Protein AF-0000000076641218 (afdb_homodimer)

InterPro domains:
  IPR004360 Glyoxalase/fosfomycin resistance/dioxygenase domain [PF00903] (2-119)
  IPR029068 Glyoxalase/Bleomycin resistance protein/Dihydroxybiphenyl dioxygenase [G3DSA:3.10.180.10] (1-124)
  IPR029068 Glyoxalase/Bleomycin resistance protein/Dihydroxybiphenyl dioxygenase [SSF5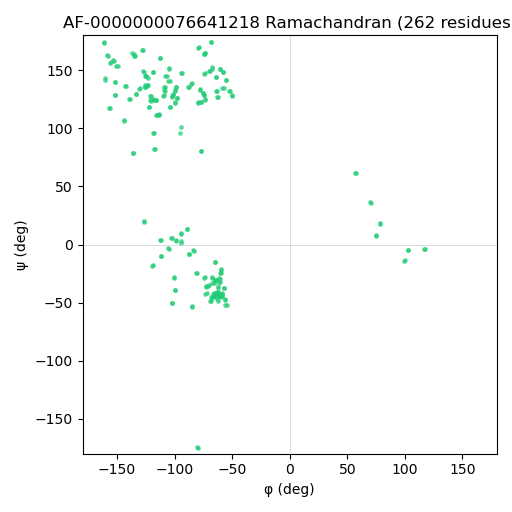4593] (1-123)
  IPR037523 Vicinal oxygen chelate (VOC), core domain [PS51819] (2-122)

Secondary structure (DSSP, 8-state):
-EEEEEEEE-S-HHHHHHHHHHHH--EEEEE-SSTT--EEEE-TTSS-EEEEE--SGGG---GGGS-TTTEEEEEE-S-HHHHHHHHHHTT-EEEEEEE-TTS-EEEEEE-TTS-EEEEEE-SS--S-SS---/-EEEEEEEE-S-HHHHHHHHHHHH--EEEEE-SSTT--EEEE-TTSS-EEEEE--SGGG---GGGS-TTTEEEEEE-S-HHHHHHHHHHTT-EEEEEEE-TTS-EEEEEE-TTS-EEEEEE-SS--S-SS---

Foldseek 3Di:
DAAAEAEAAFPPVVVVVVLCCVQVVWAWPDFDPDPQTWTWTHHPVNRYTYIYGHPPVVPHDQLQPDDLVVDAAEDEDPCVVVSVVSQVVVQKAWDDWDQDPLGKTKTWIAHNRNGIYIYTDDPDDDDDPDDDD/DAAAEAEAAFPPVPVVVVLCCVQVVWAWPDFDPDPQTWTWTHHPVNRYTYIYGHPPVVPHDQLQPDDLVVDAAEDEDPCVVVSVVSQVVVQKAWDDWDQDPLGKTKTWIAHNRNGIYIYTDDPDDDDDPDDDD

Structure (mmCIF, N/CA/C/O backbone):
data_AF-0000000076641218-model_v1
#
loop_
_entity.id
_entity.type
_entity.pdbx_description
1 polymer 'Catechol 2,3-dioxygenase'
#
loop_
_atom_site.group_PDB
_atom_site.id
_atom_site.type_symbol
_atom_site.label_atom_id
_atom_site.label_alt_id
_atom_site.label_comp_id
_atom_site.label_asym_id
_atom_site.label_entity_id
_atom_site.label_seq_id
_atom_site.pdbx_PDB_ins_code
_atom_site.Cartn_x
_atom_site.Cartn_y
_atom_site.Cartn_z
_atom_site.occupancy
_atom_site.B_iso_or_equiv
_atom_site.auth_seq_id
_atom_site.auth_comp_id
_atom_site.auth_asym_id
_atom_site.auth_atom_id
_atom_site.pdbx_PDB_model_num
ATOM 1 N N . MET A 1 1 ? 6.371 5.18 12.664 1 96.5 1 MET A N 1
ATOM 2 C CA . MET A 1 1 ? 4.938 5.387 12.469 1 96.5 1 MET A CA 1
ATOM 3 C C . MET A 1 1 ? 4.273 4.129 11.922 1 96.5 1 MET A C 1
ATOM 5 O O . MET A 1 1 ? 4.949 3.24 11.398 1 96.5 1 MET A O 1
ATOM 9 N N . LYS A 1 2 ? 2.957 4.078 12.086 1 97.25 2 LYS A N 1
ATOM 10 C CA . LYS A 1 2 ? 2.143 2.955 11.625 1 97.25 2 LYS A CA 1
ATOM 11 C C . LYS A 1 2 ? 1.466 3.275 10.289 1 97.25 2 LYS A C 1
ATOM 13 O O . LYS A 1 2 ? 0.936 4.375 10.109 1 97.25 2 LYS A O 1
ATOM 18 N N . ILE A 1 3 ? 1.569 2.32 9.383 1 98.69 3 ILE A N 1
ATOM 19 C CA . ILE A 1 3 ? 0.816 2.447 8.141 1 98.69 3 ILE A CA 1
ATOM 20 C C . ILE A 1 3 ? -0.648 2.092 8.383 1 98.69 3 ILE A C 1
ATOM 22 O O . ILE A 1 3 ? -0.951 1.038 8.945 1 98.69 3 ILE A O 1
ATOM 26 N N . GLU A 1 4 ? -1.507 2.994 8.078 1 98.75 4 GLU A N 1
ATOM 27 C CA . GLU A 1 4 ? -2.934 2.711 8.211 1 98.75 4 GLU A CA 1
ATOM 28 C C . GLU A 1 4 ? -3.477 2.014 6.969 1 98.75 4 GLU A C 1
ATOM 30 O O . GLU A 1 4 ? -4.145 0.983 7.07 1 98.75 4 GLU A O 1
ATOM 35 N N . HIS A 1 5 ? -3.197 2.674 5.781 1 98.94 5 HIS A N 1
ATOM 36 C CA . HIS A 1 5 ? -3.703 2.072 4.555 1 98.94 5 HIS A CA 1
ATOM 37 C C . HIS A 1 5 ? -2.916 2.555 3.34 1 98.94 5 HIS A C 1
ATOM 39 O O . HIS A 1 5 ? -2.162 3.527 3.43 1 98.94 5 HIS A O 1
ATOM 45 N N . PHE A 1 6 ? -3.062 1.836 2.283 1 98.88 6 PHE A N 1
ATOM 46 C CA . PHE A 1 6 ? -2.678 2.23 0.933 1 98.88 6 PHE A CA 1
ATOM 47 C C . PHE A 1 6 ? -3.91 2.504 0.078 1 98.88 6 PHE A C 1
ATOM 49 O O . PHE A 1 6 ? -4.793 1.653 -0.036 1 98.88 6 PHE A O 1
ATOM 56 N N . ALA A 1 7 ? -3.914 3.611 -0.531 1 98.94 7 ALA A N 1
ATOM 57 C CA . ALA A 1 7 ? -5.09 3.988 -1.31 1 98.94 7 ALA A CA 1
ATOM 58 C C . ALA A 1 7 ? -4.805 3.91 -2.807 1 98.94 7 ALA A C 1
ATOM 60 O O . ALA A 1 7 ? -3.713 4.266 -3.256 1 98.94 7 ALA A O 1
ATOM 61 N N . MET A 1 8 ? -5.809 3.52 -3.529 1 98.81 8 MET A N 1
ATOM 62 C CA . MET A 1 8 ? -5.711 3.404 -4.98 1 98.81 8 MET A CA 1
ATOM 63 C C . MET A 1 8 ? -7.016 3.826 -5.648 1 98.81 8 MET A C 1
ATOM 65 O O . MET A 1 8 ? -8.102 3.488 -5.172 1 98.81 8 MET A O 1
ATOM 69 N N . ASN A 1 9 ? -6.852 4.582 -6.691 1 98.94 9 ASN A N 1
ATOM 70 C CA . ASN A 1 9 ? -7.969 4.863 -7.586 1 98.94 9 ASN A CA 1
ATOM 71 C C . ASN A 1 9 ? -8.227 3.705 -8.547 1 98.94 9 ASN A C 1
ATOM 73 O O . ASN A 1 9 ? -7.312 3.262 -9.25 1 98.94 9 ASN A O 1
ATOM 77 N N . VAL A 1 10 ? -9.438 3.184 -8.523 1 98.88 10 VAL A N 1
ATOM 78 C CA . VAL A 1 10 ? -9.656 1.958 -9.289 1 98.88 10 VAL A CA 1
ATOM 79 C C . VAL A 1 10 ? -10.984 2.053 -10.039 1 98.88 10 VAL A C 1
ATOM 81 O O . VAL A 1 10 ? -11.812 2.922 -9.75 1 98.88 10 VAL A O 1
ATOM 84 N N . ASN A 1 11 ? -11.055 1.144 -10.953 1 97.19 11 ASN A N 1
ATOM 85 C CA . ASN A 1 11 ? -12.352 0.946 -11.602 1 97.19 11 ASN A CA 1
ATOM 86 C C . ASN A 1 11 ? -13.234 -0.011 -10.805 1 97.19 11 ASN A C 1
ATOM 88 O O . ASN A 1 11 ? -12.742 -1.007 -10.258 1 97.19 11 ASN A O 1
ATOM 92 N N . GLU A 1 12 ? -14.484 0.213 -10.641 1 98.31 12 GLU A N 1
ATOM 93 C CA . GLU A 1 12 ? -15.5 -0.665 -10.062 1 98.31 12 GLU A CA 1
ATOM 94 C C . GLU A 1 12 ? -15.117 -1.082 -8.641 1 98.31 12 GLU A C 1
ATOM 96 O O . GLU A 1 12 ? -15 -2.275 -8.352 1 98.31 12 GLU A O 1
ATOM 101 N N . PRO A 1 13 ? -15 -0.141 -7.777 1 98.81 13 PRO A N 1
ATOM 102 C CA . PRO A 1 13 ? -14.5 -0.427 -6.43 1 98.81 13 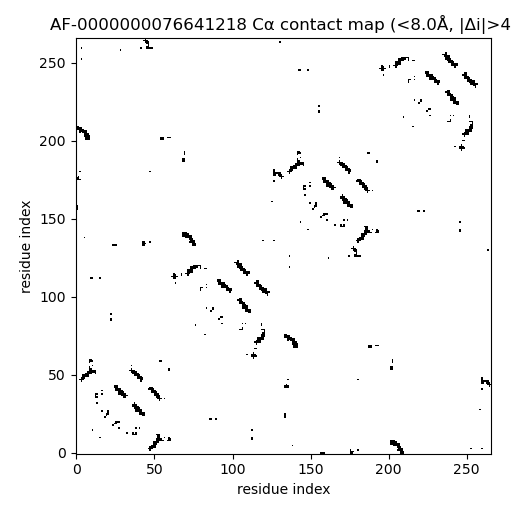PRO A CA 1
ATOM 103 C C . PRO A 1 13 ? -15.336 -1.478 -5.703 1 98.81 13 PRO A C 1
ATOM 105 O O . PRO A 1 13 ? -14.789 -2.322 -4.992 1 98.81 13 PRO A O 1
ATOM 108 N N . LEU A 1 14 ? -16.641 -1.486 -5.871 1 98.88 14 LEU A N 1
ATOM 109 C CA . LEU A 1 14 ? -17.484 -2.434 -5.156 1 98.88 14 LEU A CA 1
ATOM 110 C C . LEU A 1 14 ? -17.234 -3.857 -5.641 1 98.88 14 LEU A C 1
ATOM 112 O O . LEU A 1 14 ? -17.094 -4.777 -4.836 1 98.88 14 LEU A O 1
ATOM 116 N N . ALA A 1 15 ? -17.172 -4.059 -6.938 1 98.88 15 ALA A N 1
ATOM 117 C CA . ALA A 1 15 ? -16.891 -5.375 -7.5 1 98.88 15 ALA A CA 1
ATOM 118 C C . ALA A 1 15 ? -15.5 -5.859 -7.094 1 98.88 15 ALA A C 1
ATOM 120 O O . ALA A 1 15 ? -15.312 -7.035 -6.773 1 98.88 15 ALA A O 1
ATOM 121 N N . MET A 1 16 ? -14.562 -4.957 -7.145 1 98.88 16 MET A N 1
ATOM 122 C CA . MET A 1 16 ? -13.211 -5.289 -6.723 1 98.88 16 MET A CA 1
ATOM 123 C C . MET A 1 16 ? -13.18 -5.707 -5.258 1 98.88 16 MET A C 1
ATOM 125 O O . MET A 1 16 ? -12.523 -6.691 -4.902 1 98.88 16 MET A O 1
ATOM 129 N N . ALA A 1 17 ? -13.883 -4.969 -4.426 1 98.94 17 ALA A N 1
ATOM 130 C CA . ALA A 1 17 ? -13.961 -5.316 -3.01 1 98.94 17 ALA A CA 1
ATOM 131 C C . ALA A 1 17 ? -14.539 -6.715 -2.82 1 98.94 17 ALA A C 1
ATOM 133 O O . ALA A 1 17 ? -14.008 -7.512 -2.041 1 98.94 17 ALA A O 1
ATOM 134 N N . ASP A 1 18 ? -15.586 -7.02 -3.555 1 98.94 18 ASP A N 1
ATOM 135 C CA . ASP A 1 18 ? -16.203 -8.344 -3.469 1 98.94 18 ASP A CA 1
ATOM 136 C C . ASP A 1 18 ? -15.188 -9.438 -3.826 1 98.94 18 ASP A C 1
ATOM 138 O O . ASP A 1 18 ? -15.117 -10.461 -3.152 1 98.94 18 ASP A O 1
ATOM 142 N N . TRP A 1 19 ? -14.438 -9.156 -4.84 1 98.94 19 TRP A N 1
ATOM 143 C CA . TRP A 1 19 ? -13.438 -10.117 -5.289 1 98.94 19 TRP A CA 1
ATOM 144 C C . TRP A 1 19 ? -12.344 -10.289 -4.242 1 98.94 19 TRP A C 1
ATOM 146 O O . TRP A 1 19 ? -11.945 -11.414 -3.93 1 98.94 19 TRP A O 1
ATOM 156 N N . TYR A 1 20 ? -11.859 -9.188 -3.672 1 98.94 20 TYR A N 1
ATOM 157 C CA . TYR A 1 20 ? -10.789 -9.227 -2.689 1 98.94 20 TYR A CA 1
ATOM 158 C C . TYR A 1 20 ? -11.242 -9.922 -1.408 1 98.94 20 TYR A C 1
ATOM 160 O O . TYR A 1 20 ? -10.453 -10.602 -0.751 1 98.94 20 TYR A O 1
ATOM 168 N N . VAL A 1 21 ? -12.461 -9.766 -1.088 1 98.88 21 VAL A N 1
ATOM 169 C CA . VAL A 1 21 ? -13.016 -10.477 0.057 1 98.88 21 VAL A CA 1
ATOM 170 C C . VAL A 1 21 ? -13.094 -11.969 -0.251 1 98.88 21 VAL A C 1
ATOM 172 O O . VAL A 1 21 ? -12.609 -12.797 0.522 1 98.88 21 VAL A O 1
ATOM 175 N N . ALA A 1 22 ? -13.602 -12.336 -1.345 1 98.81 22 ALA A N 1
ATOM 176 C CA . ALA A 1 22 ? -13.883 -13.727 -1.698 1 98.81 22 ALA A CA 1
ATOM 177 C C . ALA A 1 22 ? -12.594 -14.5 -1.939 1 98.81 22 ALA A C 1
ATOM 179 O O . ALA A 1 22 ? -12.484 -15.672 -1.562 1 98.81 22 ALA A O 1
ATOM 180 N N . TYR A 1 23 ? -11.586 -13.797 -2.51 1 98.81 23 TYR A N 1
ATOM 181 C CA . TYR A 1 23 ? -10.508 -14.602 -3.062 1 98.81 23 TYR A CA 1
ATOM 182 C C . TYR A 1 23 ? -9.18 -14.281 -2.381 1 98.81 23 TYR A C 1
ATOM 184 O O . TYR A 1 23 ? -8.211 -15.039 -2.498 1 98.81 23 TYR A O 1
ATOM 192 N N . LEU A 1 24 ? -9.125 -13.109 -1.706 1 98.75 24 LEU A N 1
ATOM 193 C CA . LEU A 1 24 ? -7.91 -12.789 -0.968 1 98.75 24 LEU A CA 1
ATOM 194 C C . LEU A 1 24 ? -8.164 -12.805 0.535 1 98.75 24 LEU A C 1
ATOM 196 O O . LEU A 1 24 ? -7.23 -12.68 1.329 1 98.75 24 LEU A O 1
ATOM 200 N N . GLY A 1 25 ? -9.406 -12.891 0.915 1 98.25 25 GLY A N 1
ATOM 201 C CA . GLY A 1 25 ? -9.742 -13.031 2.322 1 98.25 25 GLY A CA 1
ATOM 202 C C . GLY A 1 25 ? -9.672 -11.727 3.086 1 98.25 25 GLY A C 1
ATOM 203 O O . GLY A 1 25 ? -9.539 -11.719 4.312 1 98.25 25 GLY A O 1
ATOM 204 N N . LEU A 1 26 ? -9.695 -10.602 2.396 1 98.69 26 LEU A N 1
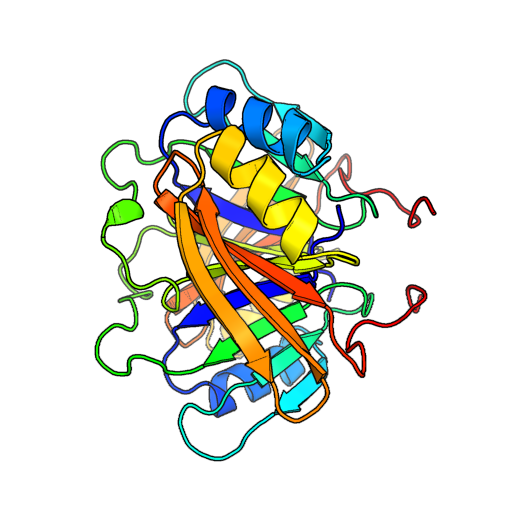ATOM 205 C CA . LEU A 1 26 ? -9.758 -9.32 3.09 1 98.69 26 LEU A CA 1
ATOM 206 C C . LEU A 1 26 ? -11.156 -9.078 3.66 1 98.69 26 LEU A C 1
ATOM 208 O O . LEU A 1 26 ? -12.102 -9.789 3.312 1 98.69 26 LEU A O 1
ATOM 212 N N . GLU A 1 27 ? -11.211 -8.117 4.539 1 98.5 27 GLU A N 1
ATOM 213 C CA . GLU A 1 27 ? -12.477 -7.816 5.191 1 98.5 27 GLU A CA 1
ATOM 214 C C . GLU A 1 27 ? -12.859 -6.352 4.996 1 98.5 27 GLU A C 1
ATOM 216 O O . GLU A 1 27 ? -12.031 -5.457 5.172 1 98.5 27 GLU A O 1
ATOM 221 N N . VAL A 1 28 ? -14.117 -6.117 4.703 1 98.75 28 VAL A N 1
ATOM 222 C CA . VAL A 1 28 ? -14.602 -4.746 4.586 1 98.75 28 VAL A CA 1
ATOM 223 C C . VAL A 1 28 ? -14.719 -4.121 5.973 1 98.75 28 VAL A C 1
ATOM 225 O O . VAL A 1 28 ? -15.406 -4.656 6.848 1 98.75 28 VAL A O 1
ATOM 228 N N . VAL A 1 29 ? -14.109 -3.047 6.152 1 98.62 29 VAL A N 1
ATOM 229 C CA . VAL A 1 29 ? -14.156 -2.305 7.406 1 98.62 29 VAL A CA 1
ATOM 230 C C . VAL A 1 29 ? -15.148 -1.148 7.285 1 98.62 29 VAL A C 1
ATOM 232 O O . VAL A 1 29 ? -15.859 -0.833 8.242 1 98.62 29 VAL A O 1
ATOM 235 N N . LYS A 1 30 ? -15.156 -0.514 6.156 1 98.44 30 LYS A N 1
ATOM 236 C CA . LYS A 1 30 ? -16.031 0.605 5.805 1 98.44 30 LYS A CA 1
ATOM 237 C C . LYS A 1 30 ? -16.281 0.647 4.301 1 98.44 30 LYS A C 1
ATOM 239 O O . LYS A 1 30 ? -15.375 0.422 3.502 1 98.44 30 LYS A O 1
ATOM 244 N N . GLN A 1 31 ? -17.547 0.957 3.961 1 98.69 31 GLN A N 1
ATOM 245 C CA . GLN A 1 31 ? -17.891 0.985 2.545 1 98.69 31 GLN A CA 1
ATOM 246 C C . GLN A 1 31 ? -19.031 1.971 2.279 1 98.69 31 GLN A C 1
ATOM 248 O O . GLN A 1 31 ? -20.062 1.95 2.967 1 98.69 31 GLN A O 1
ATOM 253 N N . GLU A 1 32 ? -18.766 2.781 1.356 1 98.25 32 GLU A N 1
ATOM 254 C CA . GLU A 1 32 ? -19.812 3.625 0.791 1 98.25 32 GLU A CA 1
ATOM 255 C C . GLU A 1 32 ? -20.344 3.035 -0.508 1 98.25 32 GLU A C 1
ATOM 257 O O . GLU A 1 32 ? -19.578 2.633 -1.382 1 98.25 32 GLU A O 1
ATOM 262 N N . THR A 1 33 ? -21.656 3.039 -0.666 1 97.88 33 THR A N 1
ATOM 263 C CA . THR A 1 33 ? -22.25 2.395 -1.83 1 97.88 33 THR A CA 1
ATOM 264 C C . THR A 1 33 ? -22.672 3.432 -2.869 1 97.88 33 THR A C 1
ATOM 266 O O . THR A 1 33 ? -23.312 3.098 -3.863 1 97.88 33 THR A O 1
ATOM 269 N N . GLU A 1 34 ? -22.328 4.66 -2.586 1 98 34 GLU A N 1
ATOM 270 C CA . GLU A 1 34 ? -22.484 5.746 -3.547 1 98 34 GLU A CA 1
ATOM 271 C C . GLU A 1 34 ? -21.141 6.273 -4.012 1 98 34 GLU A C 1
ATOM 273 O O . GLU A 1 34 ? -20.125 6.078 -3.336 1 98 34 GLU A O 1
ATOM 278 N N . PRO A 1 35 ? -21.203 6.945 -5.133 1 97.5 35 PRO A N 1
ATOM 279 C CA . PRO A 1 35 ? -19.922 7.484 -5.582 1 97.5 35 PRO A CA 1
ATOM 280 C C . PRO A 1 35 ? -19.25 8.359 -4.531 1 97.5 35 PRO A C 1
ATOM 282 O O . PRO A 1 35 ? -19.922 9.117 -3.828 1 97.5 35 PRO A O 1
ATOM 285 N N . PRO A 1 36 ? -17.922 8.227 -4.457 1 98.31 36 PRO A N 1
ATOM 286 C CA . PRO A 1 36 ? -16.953 7.508 -5.293 1 98.31 36 PRO A CA 1
ATOM 287 C C . PRO A 1 36 ? -16.734 6.07 -4.832 1 98.31 36 PRO A C 1
ATOM 289 O O . PRO A 1 36 ? -15.703 5.469 -5.141 1 98.31 36 PRO A O 1
ATOM 292 N N . TYR A 1 37 ? -17.609 5.551 -3.941 1 98.69 37 TYR A N 1
ATOM 293 C CA . TYR A 1 37 ? -17.656 4.16 -3.502 1 98.69 37 TYR A CA 1
ATOM 294 C C . TYR A 1 37 ? -16.453 3.832 -2.623 1 98.69 37 TYR A C 1
ATOM 296 O O . TYR A 1 37 ? -15.867 2.748 -2.732 1 98.69 37 TYR A O 1
ATOM 304 N N . MET A 1 38 ? -16.094 4.766 -1.887 1 98.75 38 MET A N 1
ATOM 305 C CA . MET A 1 38 ? -14.945 4.574 -0.998 1 98.75 38 MET A CA 1
ATOM 306 C C . MET A 1 38 ? -15.102 3.289 -0.187 1 98.75 38 MET A C 1
ATOM 308 O O . MET A 1 38 ? -16.141 3.061 0.43 1 98.75 38 MET A O 1
ATOM 312 N N . THR A 1 39 ? -14.094 2.406 -0.182 1 98.94 39 THR A N 1
ATOM 313 C CA . THR A 1 39 ? -14.102 1.126 0.519 1 98.94 39 THR A CA 1
ATOM 314 C C . THR A 1 39 ? -12.75 0.862 1.179 1 98.94 39 THR A C 1
ATOM 316 O O . THR A 1 39 ? -11.711 0.945 0.526 1 98.94 39 THR A O 1
ATOM 319 N N . PHE A 1 40 ? -12.781 0.611 2.447 1 98.94 40 PHE A N 1
ATOM 320 C CA . PHE A 1 40 ? -11.609 0.158 3.182 1 98.94 40 PHE A CA 1
ATOM 321 C C . PHE A 1 40 ? -11.672 -1.345 3.43 1 98.94 40 PHE A C 1
ATOM 323 O O . PHE A 1 40 ? -12.68 -1.858 3.912 1 98.94 40 PHE A O 1
ATOM 330 N N . LEU A 1 41 ? -10.609 -2.062 3.102 1 98.94 41 LEU A N 1
ATOM 331 C CA . LEU A 1 41 ? -10.492 -3.498 3.328 1 98.94 41 LEU A CA 1
ATOM 332 C C . LEU A 1 41 ? -9.281 -3.814 4.203 1 98.94 41 LEU A C 1
ATOM 334 O O . LEU A 1 41 ? -8.156 -3.432 3.875 1 98.94 41 LEU A O 1
ATOM 338 N N . ALA A 1 42 ? -9.477 -4.535 5.234 1 98.75 42 ALA A N 1
ATOM 339 C CA . ALA A 1 42 ? -8.383 -4.941 6.117 1 98.75 42 ALA A CA 1
ATOM 340 C C . ALA A 1 42 ? -7.844 -6.312 5.719 1 98.75 42 ALA A C 1
ATOM 342 O O . ALA A 1 42 ? -8.586 -7.164 5.23 1 98.75 42 ALA A O 1
ATOM 343 N N . ASP A 1 43 ? -6.551 -6.422 5.965 1 98.19 43 ASP A N 1
ATOM 344 C CA . ASP A 1 43 ? -6.004 -7.762 5.793 1 98.19 43 ASP A CA 1
ATOM 345 C C . ASP A 1 43 ? -6.297 -8.641 7.008 1 98.19 43 ASP A C 1
ATOM 347 O O . ASP A 1 43 ? -7.051 -8.242 7.898 1 98.19 43 ASP A O 1
ATOM 351 N N 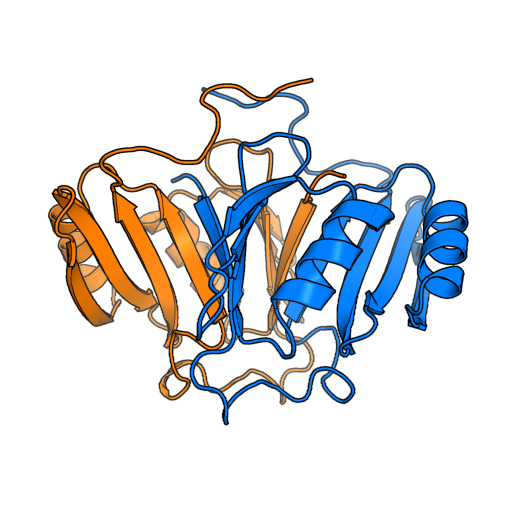. ASP A 1 44 ? -5.797 -9.805 7.039 1 94.94 44 ASP A N 1
ATOM 352 C CA . ASP A 1 44 ? -6.109 -10.789 8.062 1 94.94 44 ASP A CA 1
ATOM 353 C C . ASP A 1 44 ? -5.711 -10.289 9.453 1 94.94 44 ASP A C 1
ATOM 355 O O . ASP A 1 44 ? -6.332 -10.664 10.453 1 94.94 44 ASP A O 1
ATOM 359 N N . SER A 1 45 ? -4.664 -9.438 9.5 1 94.38 45 SER A N 1
ATOM 360 C CA . SER A 1 45 ? -4.203 -8.945 10.797 1 94.38 45 SER A CA 1
ATOM 361 C C . SER A 1 45 ? -5.164 -7.91 11.367 1 94.38 45 SER A C 1
ATOM 363 O O . SER A 1 45 ? -5.227 -7.719 12.586 1 94.38 45 SER A O 1
ATOM 365 N N . GLY A 1 46 ? -5.855 -7.211 10.484 1 96.56 46 GLY A N 1
ATOM 366 C CA . GLY A 1 46 ? -6.691 -6.094 10.891 1 96.56 46 GLY A CA 1
ATOM 367 C C . GLY A 1 46 ? -5.898 -4.852 11.25 1 96.56 46 GLY A C 1
ATOM 368 O O . GLY A 1 46 ? -6.449 -3.893 11.789 1 96.56 46 GLY A O 1
ATOM 369 N N . ARG A 1 47 ? -4.629 -4.883 11.016 1 96.5 47 ARG A N 1
ATOM 370 C CA . ARG A 1 47 ? -3.748 -3.811 11.469 1 96.5 47 ARG A CA 1
ATOM 371 C C . ARG A 1 47 ? -3.334 -2.914 10.305 1 96.5 47 ARG A C 1
ATOM 373 O O . ARG A 1 47 ? -2.6 -1.942 10.492 1 96.5 47 ARG A O 1
ATOM 380 N N . VAL A 1 48 ? -3.746 -3.271 9.117 1 98.25 48 VAL A N 1
ATOM 381 C CA . VAL A 1 48 ? -3.486 -2.486 7.914 1 98.25 48 VAL A CA 1
ATOM 382 C C . VAL A 1 48 ? -4.625 -2.676 6.914 1 98.25 48 VAL A C 1
ATOM 384 O O . VAL A 1 48 ? -5.297 -3.709 6.922 1 98.25 48 VAL A O 1
ATOM 387 N N . MET A 1 49 ? -4.82 -1.652 6.062 1 98.81 49 MET A N 1
ATOM 388 C CA . MET A 1 49 ? -5.91 -1.707 5.094 1 98.81 49 MET A CA 1
ATOM 389 C C . MET A 1 49 ? -5.434 -1.272 3.711 1 98.81 49 MET A C 1
ATOM 391 O O . MET A 1 49 ? -4.344 -0.707 3.576 1 98.81 49 MET A O 1
ATOM 395 N N . ILE A 1 50 ? -6.188 -1.612 2.756 1 98.94 50 ILE A N 1
ATOM 396 C CA . ILE A 1 50 ? -6.215 -0.85 1.512 1 98.94 50 ILE A CA 1
ATOM 397 C C . ILE A 1 50 ? -7.484 -0.005 1.451 1 98.94 50 ILE A C 1
ATOM 399 O O . ILE A 1 50 ? -8.484 -0.327 2.1 1 98.94 50 ILE A O 1
ATOM 403 N N . GLU A 1 51 ? -7.383 1.048 0.792 1 98.94 51 GLU A N 1
ATOM 404 C CA . GLU A 1 51 ? -8.516 1.895 0.43 1 98.94 51 GLU A CA 1
ATOM 405 C C . GLU A 1 51 ? -8.672 1.983 -1.085 1 98.94 51 GLU A C 1
ATOM 407 O O . GLU A 1 51 ? -7.73 2.328 -1.796 1 98.94 51 GLU A O 1
ATOM 412 N N . ILE A 1 52 ? -9.867 1.632 -1.536 1 98.94 52 ILE A N 1
ATOM 413 C CA . ILE A 1 52 ? -10.125 1.746 -2.969 1 98.94 52 ILE A CA 1
ATOM 414 C C . ILE A 1 52 ? -11.359 2.609 -3.207 1 98.94 52 ILE A C 1
ATOM 416 O O . ILE A 1 52 ? -12.289 2.611 -2.396 1 98.94 52 ILE A O 1
ATOM 420 N N . TYR A 1 53 ? -11.328 3.334 -4.242 1 98.88 53 TYR A N 1
ATOM 421 C CA . TYR A 1 53 ? -12.398 4.215 -4.691 1 98.88 53 TYR A CA 1
ATOM 422 C C . TYR A 1 53 ? -12.234 4.566 -6.168 1 98.88 53 TYR A C 1
ATOM 424 O O . TYR A 1 53 ? -11.258 4.164 -6.801 1 98.88 53 TYR A O 1
ATOM 432 N N . GLN A 1 54 ? -13.242 5.25 -6.656 1 98.81 54 GLN A N 1
ATOM 433 C CA . GLN A 1 54 ? -13.148 5.789 -8.008 1 98.81 54 GLN A CA 1
ATOM 434 C C . GLN A 1 54 ? -13.211 7.316 -8 1 98.81 54 GLN A C 1
ATOM 436 O O . GLN A 1 54 ? -14.281 7.895 -8.188 1 98.81 54 GLN A O 1
ATOM 441 N N . ASN A 1 55 ? -12.094 7.918 -7.734 1 97.94 55 ASN A N 1
ATOM 442 C CA . ASN A 1 55 ? -11.992 9.367 -7.562 1 97.94 55 ASN A CA 1
ATOM 443 C C . ASN A 1 55 ? -10.57 9.859 -7.832 1 97.94 55 ASN A C 1
ATOM 445 O O . ASN A 1 55 ? -9.641 9.508 -7.105 1 97.94 55 ASN A O 1
ATOM 449 N N . PRO A 1 56 ? -10.32 10.727 -8.852 1 97.06 56 PRO A N 1
ATOM 450 C CA . PRO A 1 56 ? -11.289 11.109 -9.883 1 97.06 56 PRO A CA 1
ATOM 451 C C . PRO A 1 56 ? -11.609 9.977 -10.844 1 97.06 56 PRO A C 1
ATOM 453 O O . PRO A 1 56 ? -10.727 9.195 -11.203 1 97.06 56 PRO A O 1
ATOM 456 N N . ALA A 1 57 ? -12.758 9.977 -11.32 1 95.62 57 ALA A N 1
ATOM 457 C CA . ALA A 1 57 ? -13.242 8.859 -12.125 1 95.62 57 ALA A CA 1
ATOM 458 C C . ALA A 1 57 ? -12.492 8.766 -13.453 1 95.62 57 ALA A C 1
ATOM 460 O O . ALA A 1 57 ? -12.305 7.672 -13.992 1 95.62 57 ALA A O 1
ATOM 461 N N . ASP A 1 58 ? -12.023 9.867 -13.953 1 97.19 58 ASP A N 1
ATOM 462 C CA . ASP A 1 58 ? -11.414 9.898 -15.281 1 97.19 58 ASP A CA 1
ATOM 463 C C . ASP A 1 58 ? -9.898 9.734 -15.195 1 97.19 58 ASP A C 1
ATOM 465 O O . ASP A 1 58 ? -9.195 9.867 -16.203 1 97.19 58 ASP A O 1
ATOM 469 N N . GLN A 1 59 ? -9.383 9.383 -13.984 1 98.06 59 GLN A N 1
ATOM 470 C CA . GLN A 1 59 ? -7.938 9.297 -13.844 1 98.06 59 GLN A CA 1
ATOM 471 C C . GLN A 1 59 ? -7.516 7.945 -13.273 1 98.06 59 GLN A C 1
ATOM 473 O O . GLN A 1 59 ? -6.449 7.828 -12.664 1 98.06 59 GLN A O 1
ATOM 478 N N . VAL A 1 60 ? -8.383 7.004 -13.391 1 98.56 60 VAL A N 1
ATOM 479 C CA . VAL A 1 60 ? -7.988 5.652 -13.008 1 98.56 60 VAL A CA 1
ATOM 480 C C . VAL A 1 60 ? -6.852 5.176 -13.906 1 98.56 60 VAL A C 1
ATOM 482 O O . VAL A 1 60 ? -6.961 5.227 -15.133 1 98.56 60 VAL A O 1
ATOM 485 N N . PRO A 1 61 ? -5.805 4.742 -13.312 1 98.25 61 PRO A N 1
ATOM 486 C CA . PRO A 1 61 ? -4.703 4.262 -14.148 1 98.25 61 PRO A CA 1
ATOM 487 C C . PRO A 1 61 ? -5.105 3.076 -15.031 1 98.25 61 PRO A C 1
ATOM 489 O O . PRO A 1 61 ? -5.984 2.297 -14.656 1 98.25 61 PRO A O 1
ATOM 492 N N . ASP A 1 62 ? -4.434 2.975 -16.188 1 98.06 62 ASP A N 1
ATOM 493 C CA . ASP A 1 62 ? -4.574 1.782 -17.016 1 98.06 62 ASP A CA 1
ATOM 494 C C . ASP A 1 62 ? -3.768 0.619 -16.438 1 98.06 62 ASP A C 1
ATOM 496 O O . ASP A 1 62 ? -2.707 0.273 -16.969 1 98.06 62 ASP A O 1
ATOM 500 N N . TYR A 1 63 ? -4.309 -0.012 -15.484 1 98.44 63 TYR A N 1
ATOM 501 C CA . TYR A 1 63 ? -3.59 -1.044 -14.742 1 98.44 63 TYR A CA 1
ATOM 502 C C . TYR A 1 63 ? -3.266 -2.232 -15.641 1 98.44 63 TYR A C 1
ATOM 504 O O . TYR A 1 63 ? -2.242 -2.895 -15.461 1 98.44 63 TYR A O 1
ATOM 512 N N . HIS A 1 64 ? -4.035 -2.529 -16.609 1 98.25 64 HIS A N 1
ATOM 513 C CA . HIS A 1 64 ? -3.84 -3.688 -17.484 1 98.25 64 HIS A CA 1
ATOM 514 C C . HIS A 1 64 ? -2.547 -3.564 -18.281 1 98.25 64 HIS A C 1
ATOM 516 O O . HIS A 1 64 ? -1.901 -4.57 -18.578 1 98.25 64 HIS A O 1
ATOM 522 N N . ASN A 1 65 ? -2.219 -2.332 -18.547 1 97.88 65 ASN A N 1
ATOM 523 C CA . ASN A 1 65 ? -1.073 -2.137 -19.438 1 97.88 65 ASN A CA 1
ATOM 524 C C . ASN A 1 65 ? 0.107 -1.516 -18.688 1 97.88 65 ASN A C 1
ATOM 526 O O . ASN A 1 65 ? 1.131 -1.2 -19.297 1 97.88 65 ASN A O 1
ATOM 530 N N . ARG A 1 66 ? -0.028 -1.349 -17.484 1 97.25 66 ARG A N 1
ATOM 531 C CA . ARG A 1 66 ? 1.031 -0.765 -16.672 1 97.25 66 ARG A CA 1
ATOM 532 C C . ARG A 1 66 ? 1.99 -1.84 -16.172 1 97.25 66 ARG A C 1
ATOM 534 O O . ARG A 1 66 ? 1.562 -2.92 -15.758 1 97.25 66 ARG A O 1
ATOM 541 N N . ASP A 1 67 ? 3.305 -1.53 -16.281 1 98.62 67 ASP A N 1
ATOM 542 C CA . ASP A 1 67 ? 4.289 -2.443 -15.703 1 98.62 67 ASP A CA 1
ATOM 543 C C . ASP A 1 67 ? 3.965 -2.752 -14.242 1 98.62 67 ASP A C 1
ATOM 545 O O . ASP A 1 67 ? 3.711 -1.84 -13.453 1 98.62 67 ASP A O 1
ATOM 549 N N . PRO A 1 68 ? 3.984 -4.012 -13.867 1 98.62 68 PRO A N 1
ATOM 550 C CA . PRO A 1 68 ? 3.613 -4.395 -12.508 1 98.62 68 PRO A CA 1
ATOM 551 C C . PRO A 1 68 ? 4.574 -3.84 -11.453 1 98.62 68 PRO A C 1
ATOM 553 O O . PRO A 1 68 ? 4.266 -3.861 -10.258 1 98.62 68 PRO A O 1
ATOM 556 N N . LEU A 1 69 ? 5.715 -3.396 -11.883 1 98.69 69 LEU A N 1
ATOM 557 C CA . LEU A 1 69 ? 6.707 -2.883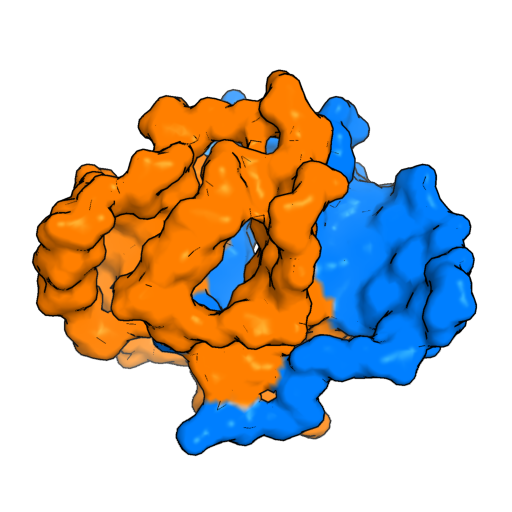 -10.945 1 98.69 69 LEU A CA 1
ATOM 558 C C . LEU A 1 69 ? 6.484 -1.398 -10.68 1 98.69 69 LEU A C 1
ATOM 560 O O . LEU A 1 69 ? 7.105 -0.824 -9.781 1 98.69 69 LEU A O 1
ATOM 564 N N . ILE A 1 70 ? 5.574 -0.793 -11.438 1 98.69 70 ILE A N 1
ATOM 565 C CA . ILE A 1 70 ? 5.234 0.589 -11.117 1 98.69 70 ILE A CA 1
ATOM 566 C C . ILE A 1 70 ? 4.539 0.651 -9.758 1 98.69 70 ILE A C 1
ATOM 568 O O . ILE A 1 70 ? 4.82 1.54 -8.953 1 98.69 70 ILE A O 1
ATOM 572 N N . MET A 1 71 ? 3.682 -0.285 -9.578 1 98.38 71 MET A N 1
ATOM 573 C CA . MET A 1 71 ? 3.043 -0.517 -8.289 1 98.38 71 MET A CA 1
ATOM 574 C C . MET A 1 71 ? 2.461 -1.925 -8.211 1 98.38 71 MET A C 1
ATOM 576 O O . MET A 1 71 ? 1.936 -2.438 -9.203 1 98.38 71 MET A O 1
ATOM 580 N N . HIS A 1 72 ? 2.551 -2.514 -7.062 1 98.94 72 HIS A N 1
ATOM 581 C CA . HIS A 1 72 ? 1.81 -3.748 -6.832 1 98.94 72 HIS A CA 1
ATOM 582 C C . HIS A 1 72 ? 1.55 -3.965 -5.348 1 98.94 72 HIS A C 1
ATOM 584 O O . HIS A 1 72 ? 2.225 -3.371 -4.5 1 98.94 72 HIS A O 1
ATOM 590 N N . LEU A 1 73 ? 0.535 -4.723 -5.098 1 98.94 73 LEU A N 1
ATOM 591 C CA . LEU A 1 73 ? 0.18 -5.191 -3.764 1 98.94 73 LEU A CA 1
ATOM 592 C C . LEU A 1 73 ? 0.671 -6.617 -3.539 1 98.94 73 LEU A C 1
ATOM 594 O O . LEU A 1 73 ? 0.299 -7.531 -4.277 1 98.94 73 LEU A O 1
ATOM 598 N N . ALA A 1 74 ? 1.488 -6.832 -2.535 1 98.94 74 ALA A N 1
ATOM 599 C CA . ALA A 1 74 ? 2.047 -8.156 -2.279 1 98.94 74 ALA A CA 1
ATOM 600 C C . ALA A 1 74 ? 1.425 -8.781 -1.034 1 98.94 74 ALA A C 1
ATOM 602 O O . ALA A 1 74 ? 1.31 -8.133 0.005 1 98.94 74 ALA A O 1
ATOM 603 N N . LEU A 1 75 ? 1.084 -10.008 -1.152 1 98.94 75 LEU A N 1
ATOM 604 C CA . LEU A 1 75 ? 0.461 -10.758 -0.071 1 98.94 75 LEU A CA 1
ATOM 605 C C . LEU A 1 75 ? 1.327 -11.953 0.333 1 98.94 75 LEU A C 1
ATOM 607 O O . LEU A 1 75 ? 1.979 -12.562 -0.515 1 98.94 75 LEU A O 1
ATOM 611 N N . VAL A 1 76 ? 1.249 -12.258 1.543 1 98.75 76 VAL A N 1
ATOM 612 C CA . VAL A 1 76 ? 1.895 -13.477 2.021 1 98.75 76 VAL A CA 1
ATOM 613 C C . VAL A 1 76 ? 1.091 -14.695 1.579 1 98.75 76 VAL A C 1
ATOM 615 O O . VAL A 1 76 ? -0.126 -14.75 1.771 1 98.75 76 VAL A O 1
ATOM 618 N N . SER A 1 77 ? 1.783 -15.625 0.978 1 98.69 77 SER A N 1
ATOM 619 C CA . SER A 1 77 ? 1.143 -16.875 0.579 1 98.69 77 SER A CA 1
ATOM 620 C C . SER A 1 77 ? 1.99 -18.078 0.971 1 98.69 77 SER A C 1
ATOM 622 O O . SER A 1 77 ? 3.17 -18.156 0.618 1 98.69 77 SER A O 1
ATOM 624 N N . GLU A 1 78 ? 1.372 -19.047 1.633 1 97.62 78 GLU A N 1
ATOM 625 C CA . GLU A 1 78 ? 2.074 -20.266 2 1 97.62 78 GLU A CA 1
ATOM 626 C C . GLU A 1 78 ? 2.141 -21.234 0.827 1 97.62 78 GLU A C 1
ATOM 628 O O . GLU A 1 78 ? 3.014 -22.109 0.781 1 97.62 78 GLU A O 1
ATOM 633 N N . GLU A 1 79 ? 1.242 -21.125 -0.066 1 98.44 79 GLU A N 1
ATOM 634 C CA . GLU A 1 79 ? 1.158 -22 -1.232 1 98.44 79 GLU A CA 1
ATOM 635 C C . GLU A 1 79 ? 0.867 -21.203 -2.5 1 98.44 79 GLU A C 1
ATOM 637 O O . GLU A 1 79 ? -0.204 -21.344 -3.094 1 98.44 79 GLU A O 1
ATOM 642 N N . PRO A 1 80 ? 1.898 -20.562 -3.055 1 98.81 80 PRO A N 1
ATOM 643 C CA . PRO A 1 80 ? 1.661 -19.672 -4.184 1 98.81 80 PRO A CA 1
ATOM 644 C C . PRO A 1 80 ? 1.087 -20.391 -5.402 1 98.81 80 PRO A C 1
ATOM 646 O O . PRO A 1 80 ? 0.243 -19.828 -6.109 1 98.81 80 PRO A O 1
ATOM 649 N N . ALA A 1 81 ? 1.504 -21.562 -5.656 1 98.69 81 ALA A N 1
ATOM 650 C CA . ALA A 1 81 ? 1.013 -22.312 -6.812 1 98.69 81 ALA A CA 1
ATOM 651 C C . ALA A 1 81 ? -0.489 -22.562 -6.707 1 98.69 81 ALA A C 1
ATOM 653 O O . ALA A 1 81 ? -1.228 -22.375 -7.676 1 98.69 81 ALA A O 1
ATOM 654 N N . ALA A 1 82 ? -0.896 -23.016 -5.598 1 98.81 82 ALA A N 1
ATOM 655 C CA . ALA A 1 82 ? -2.314 -23.281 -5.375 1 98.81 82 ALA A CA 1
ATOM 656 C C . ALA A 1 82 ? -3.127 -21.984 -5.43 1 98.81 82 ALA A C 1
ATOM 658 O O . ALA A 1 82 ? -4.211 -21.953 -6.02 1 98.81 82 ALA A O 1
ATOM 659 N N . ASP A 1 83 ? -2.596 -20.969 -4.762 1 98.88 83 ASP A N 1
ATOM 660 C CA . ASP A 1 83 ? -3.285 -19.688 -4.766 1 98.88 83 ASP A CA 1
ATOM 661 C C . ASP A 1 83 ? -3.377 -19.109 -6.18 1 98.88 83 ASP A C 1
ATOM 663 O O . ASP A 1 83 ? -4.406 -18.547 -6.562 1 98.88 83 ASP A O 1
ATOM 667 N N . LYS A 1 84 ? -2.318 -19.25 -6.906 1 98.88 84 LYS A N 1
ATOM 668 C CA . LYS A 1 84 ? -2.316 -18.812 -8.297 1 98.88 84 LYS A CA 1
ATOM 669 C C . LYS A 1 84 ? -3.441 -19.469 -9.086 1 98.88 84 LYS A C 1
ATOM 671 O O . LYS A 1 84 ? -4.203 -18.797 -9.781 1 98.88 84 LYS A O 1
ATOM 676 N N . LYS A 1 85 ? -3.471 -20.75 -8.977 1 98.88 85 LYS A N 1
ATOM 677 C CA . LYS A 1 85 ? -4.504 -21.5 -9.695 1 98.88 85 LYS A CA 1
ATOM 678 C C . LYS A 1 85 ? -5.898 -21 -9.32 1 98.88 85 LYS A C 1
ATOM 680 O O . LYS A 1 85 ? -6.723 -20.734 -10.195 1 98.88 85 LYS A O 1
ATOM 685 N N . ARG A 1 86 ? -6.137 -20.859 -8.062 1 98.81 86 ARG A N 1
ATOM 686 C CA . ARG A 1 86 ? -7.418 -20.391 -7.543 1 98.81 86 ARG A CA 1
ATOM 687 C C . ARG A 1 86 ? -7.746 -19 -8.07 1 98.81 86 ARG A C 1
ATOM 689 O O . ARG A 1 86 ? -8.867 -18.734 -8.5 1 98.81 86 ARG A O 1
ATOM 696 N N . LEU A 1 87 ? -6.805 -18.125 -8.062 1 98.94 87 LEU A N 1
ATOM 697 C CA . LEU A 1 87 ? -7.031 -16.734 -8.453 1 98.94 87 LEU A CA 1
ATOM 698 C C . LEU A 1 87 ? -7.223 -16.625 -9.961 1 98.94 87 LEU A C 1
ATOM 700 O O . LEU A 1 87 ? -8.008 -15.789 -10.43 1 98.94 87 LEU A O 1
ATOM 704 N N . ILE A 1 88 ? -6.512 -17.438 -10.727 1 98.94 88 ILE A N 1
ATOM 705 C CA . ILE A 1 88 ? -6.688 -17.438 -12.172 1 98.94 88 ILE A CA 1
ATOM 706 C C . ILE A 1 88 ? -8.094 -17.922 -12.523 1 98.94 88 ILE A C 1
ATOM 708 O O . ILE A 1 88 ? -8.758 -17.344 -13.383 1 98.94 88 ILE A O 1
ATOM 712 N N . GLU A 1 89 ? -8.531 -18.953 -11.828 1 98.88 89 GLU A N 1
ATOM 713 C CA . GLU A 1 89 ? -9.898 -19.438 -12.023 1 98.88 89 GLU A CA 1
ATOM 714 C C . GLU A 1 89 ? -10.914 -18.344 -11.695 1 98.88 89 GLU A C 1
ATOM 716 O O . GLU A 1 89 ? -12.016 -18.328 -12.25 1 98.88 89 GLU A O 1
ATOM 721 N N . ALA A 1 90 ? -10.484 -17.422 -10.867 1 98.81 90 ALA A N 1
ATOM 722 C CA . ALA A 1 90 ? -11.359 -16.344 -10.43 1 98.81 90 ALA A CA 1
ATOM 723 C C . ALA A 1 90 ? -11.188 -15.109 -11.312 1 98.81 90 ALA A C 1
ATOM 725 O O . ALA A 1 90 ? -11.742 -14.047 -11.023 1 98.81 90 ALA A O 1
ATOM 726 N N . GLY A 1 91 ? -10.359 -15.133 -12.328 1 98.88 91 GLY A N 1
ATOM 727 C CA . GLY A 1 91 ? -10.312 -14.055 -13.305 1 98.88 91 GLY A CA 1
ATOM 728 C C . GLY A 1 91 ? -8.977 -13.344 -13.328 1 98.88 91 GLY A C 1
ATOM 729 O O . GLY A 1 91 ? -8.75 -12.461 -14.164 1 98.88 91 GLY A O 1
ATOM 730 N N . ALA A 1 92 ? -8.086 -13.703 -12.461 1 98.94 92 ALA A N 1
ATOM 731 C CA . ALA A 1 92 ? -6.762 -13.094 -12.484 1 98.94 92 ALA A CA 1
ATOM 732 C C . ALA A 1 92 ? -5.934 -13.625 -13.648 1 98.94 92 ALA A C 1
ATOM 734 O O . ALA A 1 92 ? -6.293 -14.633 -14.266 1 98.94 92 ALA A O 1
ATOM 735 N N . GLU A 1 93 ? -4.879 -12.898 -13.922 1 98.88 93 GLU A N 1
ATOM 736 C CA . GLU A 1 93 ? -3.959 -13.289 -14.992 1 98.88 93 GLU A CA 1
ATOM 737 C C . GLU A 1 93 ? -2.527 -13.391 -14.477 1 98.88 93 GLU A C 1
ATOM 739 O O . GLU A 1 93 ? -2.064 -12.523 -13.734 1 98.88 93 GLU A O 1
ATOM 744 N N . GLU A 1 94 ? -1.831 -14.422 -14.891 1 98.81 94 GLU A N 1
ATOM 745 C CA . GLU A 1 94 ? -0.445 -14.609 -14.469 1 98.81 94 GLU A CA 1
ATOM 746 C C . GLU A 1 94 ? 0.494 -13.695 -15.25 1 98.81 94 GLU A C 1
ATOM 748 O O . GLU A 1 94 ? 0.373 -13.562 -16.469 1 98.81 94 GLU A O 1
ATOM 753 N N . ILE A 1 95 ? 1.362 -13.062 -14.562 1 98.81 95 ILE A N 1
ATOM 754 C CA . ILE A 1 95 ? 2.428 -12.273 -15.18 1 98.81 95 ILE A CA 1
ATOM 755 C C . ILE A 1 95 ? 3.742 -13.055 -15.117 1 98.81 95 ILE A C 1
ATOM 757 O O . ILE A 1 95 ? 4.438 -13.188 -16.125 1 98.81 95 ILE A O 1
ATOM 761 N N . SER A 1 96 ? 4.109 -13.547 -13.977 1 98.75 96 SER A N 1
ATOM 762 C CA . SER A 1 96 ? 5.324 -14.328 -13.789 1 98.75 96 SER A CA 1
ATOM 763 C C . SER A 1 96 ? 5.184 -15.297 -12.617 1 98.75 96 SER A C 1
ATOM 765 O O . SER A 1 96 ? 4.305 -15.125 -11.766 1 98.75 96 SER A O 1
ATOM 767 N N . ASP A 1 97 ? 5.957 -16.312 -12.594 1 98.75 97 A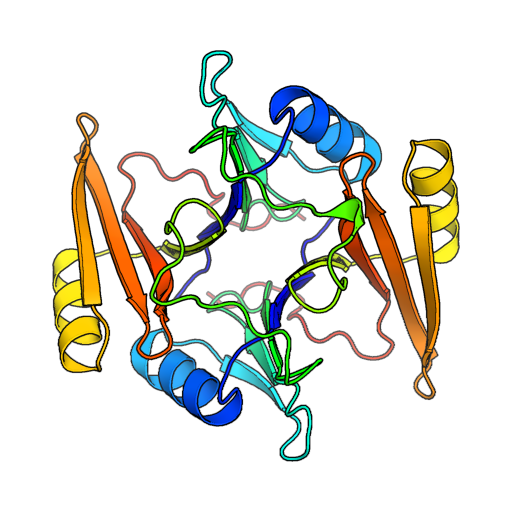SP A N 1
ATOM 768 C CA . ASP A 1 97 ? 6.047 -17.359 -11.586 1 98.75 97 ASP A CA 1
ATOM 769 C C . ASP A 1 97 ? 7.492 -17.812 -11.398 1 98.75 97 ASP A C 1
ATOM 771 O O . ASP A 1 97 ? 8.031 -18.547 -12.227 1 98.75 97 ASP A O 1
ATOM 775 N N . GLU A 1 98 ? 8.023 -17.375 -10.219 1 98.5 98 GLU A N 1
ATOM 776 C CA . GLU A 1 98 ? 9.469 -17.531 -10.086 1 98.5 98 GLU A CA 1
ATOM 777 C C . GLU A 1 98 ? 9.828 -18.188 -8.758 1 98.5 98 GLU A C 1
ATOM 779 O O . GLU A 1 98 ? 9.289 -17.828 -7.711 1 98.5 98 GLU A O 1
ATOM 784 N N . ILE A 1 99 ? 10.695 -19.125 -8.875 1 98.12 99 ILE A N 1
ATOM 785 C CA . ILE A 1 99 ? 11.383 -19.656 -7.699 1 98.12 99 ILE A CA 1
ATOM 786 C C . ILE A 1 99 ? 12.805 -19.109 -7.641 1 98.12 99 ILE A C 1
ATOM 788 O O . ILE A 1 99 ? 13.609 -19.359 -8.547 1 98.12 99 ILE A O 1
ATOM 792 N N . LEU A 1 100 ? 13.062 -18.406 -6.59 1 97.19 100 LEU A N 1
ATOM 793 C CA . LEU A 1 100 ? 14.367 -17.766 -6.453 1 97.19 100 LEU A CA 1
ATOM 794 C C . LEU A 1 100 ? 15.414 -18.766 -5.98 1 97.19 100 LEU A C 1
ATOM 796 O O . LEU A 1 100 ? 15.07 -19.891 -5.582 1 97.19 100 LEU A O 1
ATOM 800 N N . GLU A 1 101 ? 16.703 -18.359 -6.039 1 97.12 101 GLU A N 1
ATOM 801 C CA . GLU A 1 101 ? 17.812 -19.234 -5.66 1 97.12 101 GLU A CA 1
ATOM 802 C C . GLU A 1 101 ? 17.703 -19.656 -4.199 1 97.12 101 GLU A C 1
ATOM 804 O O . GLU A 1 101 ? 18.078 -20.781 -3.854 1 97.12 101 GLU A O 1
ATOM 809 N N . ASP A 1 102 ? 17.172 -18.812 -3.406 1 96.94 102 ASP A N 1
ATOM 810 C CA . ASP A 1 102 ? 17.109 -19.109 -1.979 1 96.94 102 ASP A CA 1
ATOM 811 C C . ASP A 1 102 ? 15.891 -19.984 -1.657 1 96.94 102 ASP A C 1
ATOM 813 O O . ASP A 1 102 ? 15.672 -20.344 -0.499 1 96.94 102 ASP A O 1
ATOM 817 N N . GLY A 1 103 ? 15.055 -20.234 -2.666 1 97.56 103 GLY A N 1
ATOM 818 C CA . GLY A 1 103 ? 13.898 -21.094 -2.469 1 97.56 103 GLY A CA 1
ATOM 819 C C . GLY A 1 103 ? 12.594 -20.328 -2.332 1 97.56 103 GLY A C 1
ATOM 820 O O . GLY A 1 103 ? 11.516 -20.922 -2.27 1 97.56 103 GLY A O 1
ATOM 821 N N . SER A 1 104 ? 12.656 -19.047 -2.301 1 98.56 104 SER A N 1
ATOM 822 C CA . SER A 1 104 ? 11.438 -18.25 -2.258 1 98.56 104 SER A CA 1
ATOM 823 C C . SER A 1 104 ? 10.609 -18.422 -3.525 1 98.56 104 SER A C 1
ATOM 825 O O . SER A 1 104 ? 11.164 -18.578 -4.617 1 98.56 104 SER A O 1
ATOM 827 N N . HIS A 1 105 ? 9.359 -18.406 -3.359 1 98.81 105 HIS A N 1
ATOM 828 C CA . HIS A 1 105 ? 8.422 -18.531 -4.473 1 98.81 105 HIS A CA 1
ATOM 829 C C . HIS A 1 105 ? 7.594 -17.25 -4.625 1 98.81 105 HIS A C 1
ATOM 831 O O . HIS A 1 105 ? 6.797 -16.922 -3.744 1 98.81 105 HIS A O 1
ATOM 837 N N . LEU A 1 106 ? 7.809 -16.531 -5.684 1 98.88 106 LEU A N 1
ATOM 838 C CA . LEU A 1 106 ? 7.125 -15.281 -5.98 1 98.88 106 LEU A CA 1
ATOM 839 C C . LEU A 1 106 ? 6.285 -15.406 -7.246 1 98.88 106 LEU A C 1
ATOM 841 O O . LEU A 1 106 ? 6.801 -15.773 -8.305 1 98.88 106 LEU A O 1
ATOM 845 N N . VAL A 1 107 ? 5.027 -15.102 -7.113 1 98.94 107 VAL A N 1
ATOM 846 C CA . VAL A 1 107 ? 4.113 -15.141 -8.25 1 98.94 107 VAL A CA 1
ATOM 847 C C . VAL A 1 107 ? 3.492 -13.758 -8.461 1 98.94 107 VAL A C 1
ATOM 849 O O . VAL A 1 107 ? 2.896 -13.195 -7.539 1 98.94 107 VAL A O 1
ATOM 852 N N . MET A 1 108 ? 3.652 -13.25 -9.641 1 98.94 108 MET A N 1
ATOM 853 C CA . MET A 1 108 ? 3.02 -11.984 -10.008 1 98.94 108 MET A CA 1
ATOM 854 C C . MET A 1 108 ? 1.784 -12.219 -10.867 1 98.94 108 MET A C 1
ATOM 856 O O . MET A 1 108 ? 1.842 -12.953 -11.852 1 98.94 108 MET A O 1
ATOM 860 N N . LEU A 1 109 ? 0.684 -11.648 -10.477 1 98.94 109 LEU A N 1
ATOM 861 C CA . LEU A 1 109 ? -0.587 -11.734 -11.188 1 98.94 109 LEU A CA 1
ATOM 862 C C . LEU A 1 109 ? -1.169 -10.352 -11.43 1 98.94 109 LEU A C 1
ATOM 864 O O . LEU A 1 109 ? -0.69 -9.359 -10.867 1 98.94 109 LEU A O 1
ATOM 868 N N . ARG A 1 110 ? -2.123 -10.258 -12.242 1 98.88 110 ARG A N 1
ATOM 869 C CA . ARG A 1 110 ? -3.068 -9.156 -12.305 1 98.88 110 ARG A CA 1
ATOM 870 C C . ARG A 1 110 ? -4.445 -9.578 -11.805 1 98.88 110 ARG A C 1
ATOM 872 O O . ARG A 1 110 ? -4.945 -10.641 -12.188 1 98.88 110 ARG A O 1
ATOM 879 N N . ASP A 1 111 ? -4.977 -8.75 -10.945 1 98.88 111 ASP A N 1
ATOM 880 C CA . ASP A 1 111 ? -6.379 -9 -10.625 1 98.88 111 ASP A CA 1
ATOM 881 C C . ASP A 1 111 ? -7.277 -8.719 -11.828 1 98.88 111 ASP A C 1
ATOM 883 O O . ASP A 1 111 ? -6.797 -8.305 -12.883 1 98.88 111 ASP A O 1
ATOM 887 N N . PRO A 1 112 ? -8.57 -8.984 -11.789 1 98.88 112 PRO A N 1
ATOM 888 C CA . PRO A 1 112 ? -9.453 -8.836 -12.953 1 98.88 112 PRO A CA 1
ATOM 889 C C . PRO A 1 112 ? -9.477 -7.414 -13.5 1 98.88 112 PRO A C 1
ATOM 891 O O . PRO A 1 112 ? -9.844 -7.199 -14.656 1 98.88 112 PRO A O 1
ATOM 894 N N . TRP A 1 113 ? -9.125 -6.398 -12.719 1 98.81 113 TRP A N 1
ATOM 895 C CA . TRP A 1 113 ? -9.141 -5 -13.141 1 98.81 113 TRP A CA 1
ATOM 896 C C . TRP A 1 113 ? -7.746 -4.535 -13.547 1 98.81 113 TRP A C 1
ATOM 898 O O . TRP A 1 113 ? -7.531 -3.352 -13.812 1 98.81 113 TRP A O 1
ATOM 908 N N . GLY A 1 114 ? -6.832 -5.465 -13.516 1 98.81 114 GLY A N 1
ATOM 909 C CA . GLY A 1 114 ? -5.516 -5.188 -14.062 1 98.81 114 GLY A CA 1
ATOM 910 C C . GLY A 1 114 ? -4.488 -4.84 -13 1 98.81 114 GLY A C 1
ATOM 911 O O . GLY A 1 114 ? -3.289 -4.793 -13.281 1 98.81 114 GLY A O 1
ATOM 912 N N . LEU A 1 115 ? -4.902 -4.555 -11.812 1 98.81 115 LEU A N 1
ATOM 913 C CA . LEU A 1 115 ? -3.969 -4.203 -10.75 1 98.81 115 LEU A CA 1
ATOM 914 C C . LEU A 1 115 ? -3.041 -5.367 -10.43 1 98.81 115 LEU A C 1
ATOM 916 O O . LEU A 1 115 ? -3.496 -6.5 -10.258 1 98.81 115 LEU A O 1
ATOM 920 N N . ALA A 1 116 ? -1.771 -5.086 -10.359 1 98.94 116 ALA A N 1
ATOM 921 C CA . ALA A 1 116 ? -0.782 -6.129 -10.102 1 98.94 116 ALA A CA 1
ATOM 922 C C . ALA A 1 116 ? -0.806 -6.547 -8.633 1 98.94 116 ALA A C 1
ATOM 924 O O . ALA A 1 116 ? -0.78 -5.699 -7.734 1 98.94 116 ALA A O 1
ATOM 925 N N . ILE A 1 117 ? -0.871 -7.828 -8.406 1 98.94 117 ILE A N 1
ATOM 926 C CA . ILE A 1 117 ? -0.754 -8.422 -7.078 1 98.94 117 ILE A CA 1
ATOM 927 C C . ILE A 1 117 ? 0.328 -9.492 -7.082 1 98.94 117 ILE A C 1
ATOM 929 O O . ILE A 1 117 ? 0.528 -10.18 -8.094 1 98.94 117 ILE A O 1
ATOM 933 N N . GLN A 1 118 ? 0.984 -9.656 -5.965 1 98.94 118 GLN A N 1
ATOM 934 C CA . GLN A 1 118 ? 2.053 -10.648 -5.848 1 98.94 118 GLN A CA 1
ATOM 935 C C . GLN A 1 118 ? 1.796 -11.594 -4.68 1 98.94 118 GLN A C 1
ATOM 937 O O . GLN A 1 118 ? 1.363 -11.172 -3.607 1 98.94 118 GLN A O 1
ATOM 942 N N . LEU A 1 119 ? 1.996 -12.805 -4.91 1 98.94 119 LEU A N 1
ATOM 943 C CA . LEU A 1 119 ? 2.02 -13.82 -3.867 1 98.94 119 LEU A CA 1
ATOM 944 C C . LEU A 1 119 ? 3.451 -14.148 -3.455 1 98.94 119 LEU A C 1
ATOM 946 O O . LEU A 1 119 ? 4.277 -14.508 -4.297 1 98.94 119 LEU A O 1
ATOM 950 N N . CYS A 1 120 ? 3.701 -14.047 -2.203 1 98.88 120 CYS A N 1
ATOM 951 C CA . CYS A 1 120 ? 5.074 -14.188 -1.725 1 98.88 120 CYS A CA 1
ATOM 952 C C . CYS A 1 120 ? 5.184 -15.32 -0.705 1 98.88 120 CYS A C 1
ATOM 954 O O . CYS A 1 120 ? 4.574 -15.25 0.365 1 98.88 120 CYS A O 1
ATOM 956 N N . LYS A 1 121 ? 5.934 -16.297 -1.005 1 98.81 121 LYS A N 1
ATOM 957 C CA . LYS A 1 121 ? 6.473 -17.25 -0.041 1 98.81 121 LYS A CA 1
ATOM 958 C C . LYS A 1 121 ? 7.992 -17.125 0.055 1 98.81 121 LYS A C 1
ATOM 960 O O . LYS A 1 121 ? 8.711 -17.516 -0.87 1 98.81 121 LYS A O 1
ATOM 965 N N . ARG A 1 122 ? 8.43 -16.688 1.141 1 98.12 122 ARG A N 1
ATOM 966 C CA . ARG A 1 122 ? 9.859 -16.438 1.281 1 98.12 122 ARG A CA 1
ATOM 967 C C . ARG A 1 122 ? 10.516 -17.516 2.131 1 98.12 122 ARG A C 1
ATOM 969 O O . ARG A 1 122 ? 9.961 -17.953 3.141 1 98.12 122 ARG A O 1
ATOM 976 N N . SER A 1 123 ? 11.688 -17.875 1.7 1 97.31 123 SER A N 1
ATOM 977 C CA . SER A 1 123 ? 12.461 -18.812 2.512 1 97.31 123 SER A CA 1
ATOM 978 C C . SER A 1 123 ? 12.797 -18.219 3.873 1 97.31 123 SER A C 1
ATOM 980 O O . SER A 1 123 ? 12.773 -18.922 4.887 1 97.31 123 SER A O 1
ATOM 982 N N . ASN A 1 124 ? 13.172 -16.938 3.854 1 95.81 124 ASN A N 1
ATOM 983 C CA . ASN A 1 124 ? 13.398 -16.156 5.055 1 95.81 124 ASN A CA 1
ATOM 984 C C . ASN A 1 124 ? 12.438 -14.969 5.137 1 95.81 124 ASN A C 1
ATOM 986 O O . ASN A 1 124 ? 12.711 -13.906 4.578 1 95.81 124 ASN A O 1
ATOM 990 N N . PRO A 1 125 ? 11.359 -15.164 5.855 1 95.31 125 PRO A N 1
ATOM 991 C CA . PRO A 1 125 ? 10.375 -14.086 5.934 1 95.31 125 PRO A CA 1
ATOM 992 C C . PRO A 1 125 ? 10.961 -12.789 6.484 1 95.31 125 PRO A C 1
ATOM 994 O O . PRO A 1 125 ? 11.82 -12.82 7.371 1 95.31 125 PRO A O 1
ATOM 997 N N . MET A 1 126 ? 10.414 -11.672 6.02 1 96.12 126 MET A N 1
ATOM 998 C CA . MET A 1 126 ? 10.953 -10.359 6.387 1 96.12 126 MET A CA 1
ATOM 999 C C . MET A 1 126 ? 10.117 -9.719 7.488 1 96.12 126 MET A C 1
ATOM 1001 O O . MET A 1 126 ? 10.609 -8.875 8.234 1 96.12 126 MET A O 1
ATOM 1005 N N . LEU A 1 127 ? 8.852 -10.07 7.516 1 95.5 127 LEU A N 1
ATOM 1006 C CA . LEU A 1 127 ? 7.961 -9.523 8.539 1 95.5 127 LEU A CA 1
ATOM 1007 C C . LEU A 1 127 ? 8.25 -10.148 9.898 1 95.5 127 LEU A C 1
ATOM 1009 O O . LEU A 1 127 ? 8.523 -11.352 9.992 1 95.5 127 LEU A O 1
ATOM 1013 N N . ARG A 1 128 ? 8.047 -9.344 10.836 1 92.88 128 ARG A N 1
ATOM 1014 C CA . ARG A 1 128 ? 8.078 -9.898 12.188 1 92.88 128 ARG A CA 1
ATOM 1015 C C . ARG A 1 128 ? 6.902 -10.844 12.414 1 92.88 128 ARG A C 1
ATOM 1017 O O . ARG A 1 128 ? 5.828 -10.648 11.844 1 92.88 128 ARG A O 1
ATOM 1024 N N . GLU A 1 129 ? 7.117 -11.75 13.242 1 84.62 129 GLU A N 1
ATOM 1025 C CA . GLU A 1 129 ? 6.066 -12.727 13.531 1 84.62 129 GLU A CA 1
ATOM 1026 C C . GLU A 1 129 ? 4.941 -12.094 14.352 1 84.62 129 GLU A C 1
ATOM 1028 O O . GLU A 1 129 ? 3.766 -12.398 14.133 1 84.62 129 GLU A O 1
ATOM 1033 N N . LYS A 1 130 ? 5.43 -11.305 15.305 1 83.62 130 LYS A N 1
ATOM 1034 C CA . LYS A 1 130 ? 4.484 -10.602 16.172 1 83.62 130 LYS A CA 1
ATOM 1035 C C . LYS A 1 130 ? 4.75 -9.102 16.172 1 83.62 130 LYS A C 1
ATOM 1037 O O . LYS A 1 130 ? 5.887 -8.664 15.977 1 83.62 130 LYS A O 1
ATOM 1042 N N . GLU A 1 131 ? 3.654 -8.391 16.266 1 83.12 131 GLU A N 1
ATOM 1043 C CA . GLU A 1 131 ? 3.768 -6.938 16.344 1 83.12 131 GLU A CA 1
ATOM 1044 C C . GLU A 1 131 ? 4.609 -6.516 17.547 1 83.12 131 GLU A C 1
ATOM 1046 O O . GLU A 1 131 ? 4.492 -7.098 18.625 1 83.12 131 GLU A O 1
ATOM 1051 N N . VAL A 1 132 ? 5.555 -5.555 17.375 1 65.88 132 VAL A N 1
ATOM 1052 C CA . VAL A 1 132 ? 6.359 -5.02 18.469 1 65.88 132 VAL A CA 1
ATOM 1053 C C . VAL A 1 132 ? 5.719 -3.738 19 1 65.88 132 VAL A C 1
ATOM 1055 O O . VAL A 1 132 ? 5.414 -2.826 18.234 1 65.88 132 VAL A O 1
ATOM 1058 N N . ARG A 1 133 ? 4.918 -3.768 20.047 1 56.44 133 ARG A N 1
ATOM 1059 C CA . ARG A 1 133 ? 4.395 -2.592 20.734 1 56.44 133 ARG A CA 1
ATOM 1060 C C . ARG A 1 133 ? 5.527 -1.755 21.312 1 56.44 133 ARG A C 1
ATOM 1062 O O . ARG A 1 133 ? 6.551 -2.295 21.734 1 56.44 133 ARG A O 1
ATOM 1069 N N . MET B 1 1 ? -6.055 -13.141 3.869 1 96.56 1 MET B N 1
ATOM 1070 C CA . MET B 1 1 ? -4.621 -13.125 3.598 1 96.56 1 MET B CA 1
ATOM 1071 C C . MET B 1 1 ? -3.957 -11.914 4.23 1 96.56 1 MET B C 1
ATOM 1073 O O . MET B 1 1 ? -4.633 -10.938 4.574 1 96.56 1 MET B O 1
ATOM 1077 N N . LYS B 1 2 ? -2.641 -12.008 4.391 1 97.31 2 LYS B N 1
ATOM 1078 C CA . LYS B 1 2 ? -1.825 -10.953 4.98 1 97.31 2 LYS B CA 1
ATOM 1079 C C . LYS B 1 2 ? -1.126 -10.133 3.902 1 97.31 2 LYS B C 1
ATOM 1081 O O . LYS B 1 2 ? -0.589 -10.688 2.941 1 97.31 2 LYS B O 1
ATOM 1086 N N . ILE B 1 3 ? -1.221 -8.82 4.055 1 98.75 3 ILE B N 1
ATOM 1087 C CA . ILE B 1 3 ? -0.447 -7.945 3.182 1 98.75 3 ILE B CA 1
ATOM 1088 C C . ILE B 1 3 ? 1.012 -7.926 3.633 1 98.75 3 ILE B C 1
ATOM 1090 O O . ILE B 1 3 ? 1.301 -7.699 4.809 1 98.75 3 ILE B O 1
ATOM 1094 N N . GLU B 1 4 ? 1.881 -8.266 2.762 1 98.81 4 GLU B N 1
ATOM 1095 C CA . GLU B 1 4 ? 3.303 -8.203 3.084 1 98.81 4 GLU B CA 1
ATOM 1096 C C . GLU B 1 4 ? 3.861 -6.801 2.842 1 98.81 4 GLU B C 1
ATOM 1098 O O . GLU B 1 4 ? 4.52 -6.23 3.715 1 98.81 4 GLU B O 1
ATOM 1103 N N . HIS B 1 5 ? 3.607 -6.309 1.562 1 98.94 5 HIS B N 1
ATOM 1104 C CA . HIS B 1 5 ? 4.121 -4.98 1.255 1 98.94 5 HIS B CA 1
ATOM 1105 C C . HIS B 1 5 ? 3.354 -4.348 0.096 1 98.94 5 HIS B C 1
ATOM 1107 O O . HIS B 1 5 ? 2.6 -5.031 -0.6 1 98.94 5 HIS B O 1
ATOM 1113 N N . PHE B 1 6 ? 3.475 -3.094 -0.026 1 98.94 6 PHE B N 1
ATOM 1114 C CA . PHE B 1 6 ? 3.1 -2.309 -1.195 1 98.94 6 PHE B CA 1
ATOM 1115 C C . PHE B 1 6 ? 4.336 -1.77 -1.904 1 98.94 6 PHE B C 1
ATOM 1117 O O . PHE B 1 6 ? 5.184 -1.126 -1.282 1 98.94 6 PHE B O 1
ATOM 1124 N N . ALA B 1 7 ? 4.402 -2.008 -3.152 1 98.94 7 ALA B N 1
ATOM 1125 C CA . ALA B 1 7 ? 5.598 -1.642 -3.908 1 98.94 7 ALA B CA 1
ATOM 1126 C C . ALA B 1 7 ? 5.332 -0.432 -4.801 1 98.94 7 ALA B C 1
ATOM 1128 O O . ALA B 1 7 ? 4.25 -0.302 -5.375 1 98.94 7 ALA B O 1
ATOM 1129 N N . MET B 1 8 ? 6.34 0.375 -4.926 1 98.75 8 MET B N 1
ATOM 1130 C CA . MET B 1 8 ? 6.262 1.569 -5.762 1 98.75 8 MET B CA 1
ATOM 1131 C C . MET B 1 8 ? 7.578 1.807 -6.496 1 98.75 8 MET B C 1
ATOM 1133 O O . MET B 1 8 ? 8.656 1.644 -5.918 1 98.75 8 MET B O 1
ATOM 1137 N N . ASN B 1 9 ? 7.43 2.145 -7.75 1 98.94 9 ASN B N 1
ATOM 1138 C CA . ASN B 1 9 ? 8.562 2.648 -8.523 1 98.94 9 ASN B CA 1
ATOM 1139 C C . ASN B 1 9 ? 8.828 4.121 -8.234 1 98.94 9 ASN B C 1
ATOM 1141 O O . ASN B 1 9 ? 7.926 4.953 -8.352 1 98.94 9 ASN B O 1
ATOM 1145 N N . VAL B 1 10 ? 10.031 4.414 -7.777 1 98.88 10 VAL B N 1
ATOM 1146 C CA . VAL B 1 10 ? 10.266 5.777 -7.309 1 98.88 10 VAL B CA 1
ATOM 1147 C C . VAL B 1 10 ? 11.602 6.289 -7.836 1 98.88 10 VAL B C 1
ATOM 1149 O O . VAL B 1 10 ? 12.43 5.508 -8.305 1 98.88 10 VAL B O 1
ATOM 1152 N N . ASN B 1 11 ? 11.672 7.582 -7.719 1 97.12 11 ASN B N 1
ATOM 1153 C CA . ASN B 1 11 ? 12.969 8.195 -7.957 1 97.12 11 ASN B CA 1
ATOM 1154 C C . ASN B 1 11 ? 13.836 8.18 -6.699 1 97.12 11 ASN B C 1
ATOM 1156 O O . ASN B 1 11 ? 13.336 8.391 -5.594 1 97.12 11 ASN B O 1
ATOM 1160 N N . GLU B 1 12 ? 15.102 7.91 -6.75 1 98.25 12 GLU B N 1
ATOM 1161 C CA . GLU B 1 12 ? 16.094 8.008 -5.688 1 98.25 12 GLU B CA 1
ATOM 1162 C C . GLU B 1 12 ? 15.695 7.176 -4.473 1 98.25 12 GLU B C 1
ATOM 1164 O O . GLU B 1 12 ? 15.57 7.703 -3.367 1 98.25 12 GLU B O 1
ATOM 1169 N N . PRO B 1 13 ? 15.57 5.906 -4.652 1 98.81 13 PRO B N 1
ATOM 1170 C CA . PRO B 1 13 ? 15.055 5.043 -3.588 1 98.81 13 PRO B CA 1
ATOM 1171 C C . PRO B 1 13 ? 15.867 5.141 -2.301 1 98.81 13 PRO B C 1
ATOM 1173 O O . PRO B 1 13 ? 15.305 5.129 -1.205 1 98.81 13 PRO B O 1
ATOM 1176 N N . LEU B 1 14 ? 17.172 5.27 -2.379 1 98.88 14 LEU B N 1
ATOM 1177 C CA . LEU B 1 14 ? 18 5.312 -1.181 1 98.88 14 LEU B CA 1
ATOM 1178 C C . LEU B 1 14 ? 17.75 6.594 -0.39 1 98.88 14 LEU B C 1
ATOM 1180 O O . LEU B 1 14 ? 17.594 6.551 0.832 1 98.88 14 LEU B O 1
ATOM 1184 N N . ALA B 1 15 ? 17.703 7.715 -1.059 1 98.88 15 ALA B N 1
ATOM 1185 C CA . ALA B 1 15 ? 17.422 8.992 -0.402 1 98.88 15 ALA B CA 1
ATOM 1186 C C . ALA B 1 15 ? 16.016 8.992 0.21 1 98.88 15 ALA B C 1
ATOM 1188 O O . ALA B 1 15 ? 15.82 9.492 1.319 1 98.88 15 ALA B O 1
ATOM 1189 N N . MET B 1 16 ? 15.094 8.461 -0.528 1 98.88 16 MET B N 1
ATOM 1190 C CA . MET B 1 16 ? 13.727 8.352 -0.027 1 98.88 16 MET B CA 1
ATOM 1191 C C . MET B 1 16 ? 13.672 7.484 1.225 1 98.88 16 MET B C 1
ATOM 1193 O O . MET B 1 16 ? 13.008 7.836 2.201 1 98.88 16 MET B O 1
ATOM 1197 N N . ALA B 1 17 ? 14.367 6.371 1.189 1 98.94 17 ALA B N 1
ATOM 1198 C CA . ALA B 1 17 ? 14.422 5.492 2.355 1 98.94 17 ALA B CA 1
ATOM 1199 C C . ALA B 1 17 ? 14.984 6.23 3.568 1 98.94 17 ALA B C 1
ATOM 1201 O O . ALA B 1 17 ? 14.43 6.133 4.668 1 98.94 17 ALA B O 1
ATOM 1202 N N . ASP B 1 18 ? 16.047 6.98 3.354 1 98.94 18 ASP B N 1
ATOM 1203 C CA . ASP B 1 18 ? 16.641 7.75 4.441 1 98.94 18 ASP B CA 1
ATOM 1204 C C . ASP B 1 18 ? 15.625 8.719 5.043 1 98.94 18 ASP B C 1
ATOM 1206 O O . ASP B 1 18 ? 15.531 8.852 6.266 1 98.94 18 ASP B O 1
ATOM 1210 N N . TRP B 1 19 ? 14.898 9.344 4.172 1 98.94 19 TRP B N 1
ATOM 1211 C CA . TRP B 1 19 ? 13.891 10.305 4.617 1 98.94 19 TRP B CA 1
ATOM 1212 C C . TRP B 1 19 ? 12.781 9.609 5.398 1 98.94 19 TRP B C 1
ATOM 1214 O O . TRP B 1 19 ? 12.375 10.086 6.461 1 98.94 19 TRP B O 1
ATOM 1224 N N . TYR B 1 20 ? 12.312 8.477 4.906 1 98.94 20 TYR B N 1
ATOM 1225 C CA . TYR B 1 20 ? 11.219 7.746 5.543 1 98.94 20 TYR B CA 1
ATOM 1226 C C . TYR B 1 20 ? 11.656 7.188 6.895 1 98.94 20 TYR B C 1
ATOM 1228 O O . TYR B 1 20 ? 10.852 7.117 7.828 1 98.94 20 TYR B O 1
ATOM 1236 N N . VAL B 1 21 ? 12.859 6.832 7.004 1 98.88 21 VAL B N 1
ATOM 1237 C CA . VAL B 1 21 ? 13.398 6.395 8.289 1 98.88 21 VAL B CA 1
ATOM 1238 C C . VAL B 1 21 ? 13.469 7.578 9.25 1 98.88 21 VAL B C 1
ATOM 1240 O O . VAL B 1 21 ? 12.961 7.508 10.367 1 98.88 21 VAL B O 1
ATOM 1243 N N . ALA B 1 22 ? 13.984 8.656 8.844 1 98.81 22 ALA B N 1
ATOM 1244 C CA . ALA B 1 22 ? 14.266 9.805 9.695 1 98.81 22 ALA B CA 1
ATOM 1245 C C . ALA B 1 22 ? 12.969 10.492 10.133 1 98.81 22 ALA B C 1
ATOM 1247 O O . ALA B 1 22 ? 12.852 10.938 11.273 1 98.81 22 ALA B O 1
ATOM 1248 N N . TYR B 1 23 ? 11.984 10.492 9.203 1 98.81 23 TYR B N 1
ATOM 1249 C CA . TYR B 1 23 ? 10.906 11.438 9.469 1 98.81 23 TYR B CA 1
ATOM 1250 C C . TYR B 1 23 ? 9.578 10.711 9.633 1 98.81 23 TYR B C 1
ATOM 1252 O O . TYR B 1 23 ? 8.609 11.289 10.133 1 98.81 23 TYR B O 1
ATOM 1260 N N . LEU B 1 24 ? 9.516 9.445 9.156 1 98.75 24 LEU B N 1
ATOM 1261 C CA . LEU B 1 24 ? 8.289 8.68 9.352 1 98.75 24 LEU B CA 1
ATOM 1262 C C . LEU B 1 24 ? 8.523 7.523 10.32 1 98.75 24 LEU B C 1
ATOM 1264 O O . LEU B 1 24 ? 7.582 6.828 10.703 1 98.75 24 LEU B O 1
ATOM 1268 N N . GLY B 1 25 ? 9.758 7.281 10.641 1 98.19 25 GLY B N 1
ATOM 1269 C CA . GLY B 1 25 ? 10.078 6.281 11.641 1 98.19 25 GLY B CA 1
ATOM 1270 C C . GLY B 1 25 ? 10.008 4.859 11.109 1 98.19 25 GLY B C 1
ATOM 1271 O O . GLY B 1 25 ? 9.867 3.91 11.883 1 98.19 25 GLY B O 1
ATOM 1272 N N . LEU B 1 26 ? 10.039 4.684 9.805 1 98.69 26 LEU B N 1
ATOM 1273 C CA . LEU B 1 26 ? 10.102 3.334 9.258 1 98.69 26 LEU B CA 1
ATOM 1274 C C . LEU B 1 26 ? 11.492 2.734 9.445 1 98.69 26 LEU B C 1
ATOM 1276 O O . LEU B 1 26 ? 12.438 3.447 9.789 1 98.69 26 LEU B O 1
ATOM 1280 N N . GLU B 1 27 ? 11.539 1.443 9.266 1 98.5 27 GLU B N 1
ATOM 1281 C CA . GLU B 1 27 ? 12.805 0.736 9.453 1 98.5 27 GLU B CA 1
ATOM 1282 C C . GLU B 1 27 ? 13.195 -0.038 8.195 1 98.5 27 GLU B C 1
ATOM 1284 O O . GLU B 1 27 ? 12.375 -0.742 7.613 1 98.5 27 GLU B O 1
ATOM 1289 N N . VAL B 1 28 ? 14.469 0.032 7.848 1 98.75 28 VAL B N 1
ATOM 1290 C CA . VAL B 1 28 ? 14.969 -0.749 6.723 1 98.75 28 VAL B CA 1
ATOM 1291 C C . VAL B 1 28 ? 15.07 -2.221 7.117 1 98.75 28 VAL B C 1
ATOM 1293 O O . VAL B 1 28 ? 15.742 -2.562 8.094 1 98.75 28 VAL B O 1
ATOM 1296 N N . VAL B 1 29 ? 14.453 -3.035 6.391 1 98.62 29 VAL B N 1
ATOM 1297 C CA . VAL B 1 29 ? 14.492 -4.477 6.613 1 98.62 29 VAL B CA 1
ATOM 1298 C C . VAL B 1 29 ? 15.484 -5.121 5.656 1 98.62 29 VAL B C 1
ATOM 1300 O O . VAL B 1 29 ? 16.188 -6.07 6.023 1 98.62 29 VAL B O 1
ATOM 1303 N N . LYS B 1 30 ? 15.523 -4.648 4.453 1 98.44 30 LYS B N 1
ATOM 1304 C CA . LYS B 1 30 ? 16.406 -5.09 3.379 1 98.44 30 LYS B CA 1
ATOM 1305 C C . LYS B 1 30 ? 16.688 -3.957 2.398 1 98.44 30 LYS B C 1
ATOM 1307 O O . LYS B 1 30 ? 15.789 -3.191 2.047 1 98.44 30 LYS B O 1
ATOM 1312 N N . GLN B 1 31 ? 17.953 -3.898 1.954 1 98.69 31 GLN B N 1
ATOM 1313 C CA . GLN B 1 31 ? 18.328 -2.82 1.043 1 98.69 31 GLN B CA 1
ATOM 1314 C C . GLN B 1 31 ? 19.469 -3.242 0.125 1 98.69 31 GLN B C 1
ATOM 1316 O O . GLN B 1 31 ? 20.484 -3.77 0.589 1 98.69 31 GLN B O 1
ATOM 1321 N N . GLU B 1 32 ? 19.219 -3.027 -1.095 1 98.25 32 GLU B N 1
ATOM 1322 C CA . GLU B 1 32 ? 20.281 -3.131 -2.09 1 98.25 32 GLU B CA 1
ATOM 1323 C C . GLU B 1 32 ? 20.844 -1.757 -2.445 1 98.25 32 GLU B C 1
ATOM 1325 O O . GLU B 1 32 ? 20.078 -0.818 -2.697 1 98.25 32 GLU B O 1
ATOM 1330 N N . THR B 1 33 ? 22.156 -1.647 -2.529 1 97.81 33 THR B N 1
ATOM 1331 C CA . THR B 1 33 ? 22.766 -0.343 -2.756 1 97.81 33 THR B CA 1
ATOM 1332 C C . THR B 1 33 ? 23.203 -0.195 -4.211 1 97.81 33 THR B C 1
ATOM 1334 O O . THR B 1 33 ? 23.859 0.782 -4.57 1 97.81 33 THR B O 1
ATOM 1337 N N . GLU B 1 34 ? 22.859 -1.193 -4.996 1 97.94 34 GLU B N 1
ATOM 1338 C CA . GLU B 1 34 ? 23.031 -1.137 -6.445 1 97.94 34 GLU B CA 1
ATOM 1339 C C . GLU B 1 34 ? 21.688 -1.106 -7.164 1 97.94 34 GLU B C 1
ATOM 1341 O O . GLU B 1 34 ? 20.672 -1.499 -6.594 1 97.94 34 GLU B O 1
ATOM 1346 N N . PRO B 1 35 ? 21.781 -0.661 -8.383 1 97.44 35 PRO B N 1
ATOM 1347 C CA . PRO B 1 35 ? 20.516 -0.649 -9.102 1 97.44 35 PRO B CA 1
ATOM 1348 C C . PRO B 1 35 ? 19.828 -2.018 -9.125 1 97.44 35 PRO B C 1
ATOM 1350 O O . PRO B 1 35 ? 20.516 -3.041 -9.266 1 97.44 35 PRO B O 1
ATOM 1353 N N . PRO B 1 36 ? 18.484 -1.989 -8.992 1 98.31 36 PRO B N 1
ATOM 1354 C CA . PRO B 1 36 ? 17.531 -0.88 -8.977 1 98.31 36 PRO B CA 1
ATOM 1355 C C . PRO B 1 36 ? 17.297 -0.323 -7.57 1 98.31 36 PRO B C 1
ATOM 1357 O O . PRO B 1 36 ? 16.266 0.303 -7.316 1 98.31 36 PRO B O 1
ATOM 1360 N N . TYR B 1 37 ? 18.156 -0.687 -6.602 1 98.69 37 TYR B N 1
ATOM 1361 C CA . TYR B 1 37 ? 18.188 -0.149 -5.246 1 98.69 37 TYR B CA 1
ATOM 1362 C C . TYR B 1 37 ? 16.969 -0.616 -4.457 1 98.69 37 TYR B C 1
ATOM 1364 O O . TYR B 1 37 ? 16.375 0.159 -3.701 1 98.69 37 TYR B O 1
ATOM 1372 N N . MET B 1 38 ? 16.594 -1.784 -4.703 1 98.75 38 MET B N 1
ATOM 1373 C CA . MET B 1 38 ? 15.445 -2.346 -4.008 1 98.75 38 MET B CA 1
ATOM 1374 C C . MET B 1 38 ? 15.578 -2.16 -2.5 1 98.75 38 MET B C 1
ATOM 1376 O O . MET B 1 38 ? 16.609 -2.492 -1.917 1 98.75 38 MET B O 1
ATOM 1380 N N . THR B 1 39 ? 14.562 -1.599 -1.837 1 98.94 39 THR B N 1
ATOM 1381 C CA . THR B 1 39 ? 14.555 -1.33 -0.404 1 98.94 39 THR B CA 1
ATOM 1382 C C . THR B 1 39 ? 13.195 -1.66 0.202 1 98.94 39 THR B C 1
ATOM 1384 O O . THR B 1 39 ? 12.156 -1.199 -0.291 1 98.94 39 THR B O 1
ATOM 1387 N N . PHE B 1 40 ? 13.195 -2.486 1.203 1 98.94 40 PHE B N 1
ATOM 1388 C CA . PHE B 1 40 ? 12.008 -2.76 2.002 1 98.94 40 PHE B CA 1
ATOM 1389 C C . PHE B 1 40 ? 12.055 -1.998 3.322 1 98.94 40 PHE B C 1
ATOM 1391 O O . PHE B 1 40 ? 13.055 -2.051 4.039 1 98.94 40 PHE B O 1
ATOM 1398 N N . LEU B 1 41 ? 11 -1.278 3.646 1 98.94 41 LEU B N 1
ATOM 1399 C CA . LEU B 1 41 ? 10.867 -0.544 4.902 1 98.94 41 LEU B CA 1
ATOM 1400 C C . LEU B 1 41 ? 9.648 -1.014 5.684 1 98.94 41 LEU B C 1
ATOM 1402 O O . LEU B 1 41 ? 8.523 -0.998 5.164 1 98.94 41 LEU B O 1
ATOM 1406 N N . ALA B 1 42 ? 9.82 -1.351 6.891 1 98.75 42 ALA B N 1
ATOM 1407 C CA . ALA B 1 42 ? 8.719 -1.77 7.754 1 98.75 42 ALA B CA 1
ATOM 1408 C C . ALA B 1 42 ? 8.18 -0.594 8.562 1 98.75 42 ALA B C 1
ATOM 1410 O O . ALA B 1 42 ? 8.93 0.318 8.922 1 98.75 42 ALA B O 1
ATOM 1411 N N . ASP B 1 43 ? 6.883 -0.705 8.797 1 98.12 43 ASP B N 1
ATOM 1412 C CA . ASP B 1 43 ? 6.336 0.281 9.719 1 98.12 43 ASP B CA 1
ATOM 1413 C C . ASP B 1 43 ? 6.605 -0.115 11.172 1 98.12 43 ASP B C 1
ATOM 1415 O O . ASP B 1 43 ? 7.359 -1.057 11.43 1 98.12 43 ASP B O 1
ATOM 1419 N N . ASP B 1 44 ? 6.094 0.598 12.086 1 94.81 44 ASP B N 1
ATOM 1420 C CA . ASP B 1 44 ? 6.395 0.426 13.508 1 94.81 44 ASP B CA 1
ATOM 1421 C C . ASP B 1 44 ? 5.977 -0.96 13.992 1 94.81 44 ASP B C 1
ATOM 1423 O O . ASP B 1 44 ? 6.574 -1.505 14.922 1 94.81 44 ASP B O 1
ATOM 1427 N N . SER B 1 45 ? 4.941 -1.531 13.352 1 94.38 45 SER B N 1
ATOM 1428 C CA . SER B 1 45 ? 4.461 -2.842 13.781 1 94.38 45 SER B CA 1
ATOM 1429 C C . SER B 1 45 ? 5.422 -3.947 13.352 1 94.38 45 SER B C 1
ATOM 1431 O O . SER B 1 45 ? 5.477 -5.004 13.984 1 94.38 45 SER B O 1
ATOM 1433 N N . GLY B 1 46 ? 6.121 -3.705 12.258 1 96.5 46 GLY B N 1
ATOM 1434 C CA . GLY B 1 46 ? 6.957 -4.734 11.656 1 96.5 46 GLY B CA 1
ATOM 1435 C C . GLY B 1 46 ? 6.16 -5.793 10.914 1 96.5 46 GLY B C 1
ATOM 1436 O O . GLY B 1 46 ? 6.707 -6.824 10.523 1 96.5 46 GLY B O 1
ATOM 1437 N N . ARG B 1 47 ? 4.895 -5.57 10.773 1 96.56 47 ARG B N 1
ATOM 1438 C CA . ARG B 1 47 ? 4.012 -6.594 10.219 1 96.56 47 ARG B CA 1
ATOM 1439 C C . ARG B 1 47 ? 3.617 -6.254 8.789 1 96.56 47 ARG B C 1
ATOM 1441 O O . ARG B 1 47 ? 2.879 -7.004 8.148 1 96.56 47 ARG B O 1
ATOM 1448 N N . VAL B 1 48 ? 4.055 -5.117 8.305 1 98.25 48 VAL B N 1
ATOM 1449 C CA . VAL B 1 48 ? 3.809 -4.684 6.938 1 98.25 48 VAL B CA 1
ATOM 1450 C C . VAL B 1 48 ? 4.953 -3.793 6.461 1 98.25 48 VAL B C 1
ATOM 1452 O O . VAL B 1 48 ? 5.625 -3.15 7.273 1 98.25 48 VAL B O 1
ATOM 1455 N N . MET B 1 49 ? 5.16 -3.775 5.125 1 98.81 49 MET B N 1
ATOM 1456 C CA . MET B 1 49 ? 6.266 -3 4.566 1 98.81 49 MET B CA 1
ATOM 1457 C C . MET B 1 49 ? 5.809 -2.203 3.352 1 98.81 49 MET B C 1
ATOM 1459 O O . MET B 1 49 ? 4.73 -2.451 2.811 1 98.81 49 MET B O 1
ATOM 1463 N N . ILE B 1 50 ? 6.578 -1.263 3.02 1 98.94 50 ILE B N 1
ATOM 1464 C CA . ILE B 1 50 ? 6.629 -0.782 1.643 1 98.94 50 ILE B CA 1
ATOM 1465 C C . ILE B 1 50 ? 7.906 -1.279 0.968 1 98.94 50 ILE B C 1
ATOM 1467 O O . ILE B 1 50 ? 8.891 -1.592 1.643 1 98.94 50 ILE B O 1
ATOM 1471 N N . GLU B 1 51 ? 7.824 -1.427 -0.266 1 98.94 51 GLU B N 1
ATOM 1472 C CA . GLU B 1 51 ? 8.969 -1.689 -1.132 1 98.94 51 GLU B CA 1
ATOM 1473 C C . GLU B 1 51 ? 9.148 -0.573 -2.156 1 98.94 51 GLU B C 1
ATOM 1475 O O . GLU B 1 51 ? 8.219 -0.227 -2.881 1 98.94 51 GLU B O 1
ATOM 1480 N N . ILE B 1 52 ? 10.367 -0.017 -2.148 1 98.94 52 ILE B N 1
ATOM 1481 C CA . ILE B 1 52 ? 10.641 1.02 -3.139 1 98.94 52 ILE B CA 1
ATOM 1482 C C . ILE B 1 52 ? 11.883 0.649 -3.939 1 98.94 52 ILE B C 1
ATOM 1484 O O . ILE B 1 52 ? 12.805 0.014 -3.414 1 98.94 52 ILE B O 1
ATOM 1488 N N . TYR B 1 53 ? 11.875 0.993 -5.16 1 98.88 53 TYR B N 1
ATOM 1489 C CA . TYR B 1 53 ? 12.961 0.777 -6.113 1 98.88 53 TYR B CA 1
ATOM 1490 C C . TYR B 1 53 ? 12.82 1.697 -7.32 1 98.88 53 TYR B C 1
ATOM 1492 O O . TYR B 1 53 ? 11.844 2.449 -7.422 1 98.88 53 TYR B O 1
ATOM 1500 N N . GLN B 1 54 ? 13.828 1.633 -8.148 1 98.75 54 GLN B N 1
ATOM 1501 C CA . GLN B 1 54 ? 13.758 2.34 -9.422 1 98.75 54 GLN B CA 1
ATOM 1502 C C . GLN B 1 54 ? 13.836 1.366 -10.594 1 98.75 54 GLN B C 1
ATOM 1504 O O . GLN B 1 54 ? 14.914 1.133 -11.148 1 98.75 54 GLN B O 1
ATOM 1509 N N . ASN B 1 55 ? 12.711 0.792 -10.914 1 97.81 55 ASN B N 1
ATOM 1510 C CA . ASN B 1 55 ? 12.617 -0.252 -11.93 1 97.81 55 ASN B CA 1
ATOM 1511 C C . ASN B 1 55 ? 11.211 -0.351 -12.508 1 97.81 55 ASN B C 1
ATOM 1513 O O . ASN B 1 55 ? 10.266 -0.698 -11.789 1 97.81 55 ASN B O 1
ATOM 1517 N N . PRO B 1 56 ? 10.977 -0.107 -13.836 1 97.06 56 PRO B N 1
ATOM 1518 C CA . PRO B 1 56 ? 11.969 0.437 -14.766 1 97.06 56 PRO B CA 1
ATOM 1519 C C . PRO B 1 56 ? 12.297 1.903 -14.492 1 97.06 56 PRO B C 1
ATOM 1521 O O . PRO B 1 56 ? 11.406 2.68 -14.133 1 97.06 56 PRO B O 1
ATOM 1524 N N . ALA B 1 57 ? 13.453 2.264 -14.781 1 95.62 57 ALA B N 1
ATOM 1525 C CA . ALA B 1 57 ? 13.938 3.59 -14.414 1 95.62 57 ALA B CA 1
ATOM 1526 C C . ALA B 1 57 ? 13.211 4.68 -15.188 1 95.62 57 ALA B C 1
ATOM 1528 O O . ALA B 1 57 ? 13.023 5.793 -14.688 1 95.62 57 ALA B O 1
ATOM 1529 N N . ASP B 1 58 ? 12.75 4.371 -16.359 1 97.12 58 ASP B N 1
ATOM 1530 C CA . ASP B 1 58 ? 12.164 5.383 -17.234 1 97.12 58 ASP B CA 1
ATOM 1531 C C . ASP B 1 58 ? 10.648 5.441 -17.062 1 97.12 58 ASP B C 1
ATOM 1533 O O . ASP B 1 58 ? 9.961 6.141 -17.812 1 97.12 58 ASP B O 1
ATOM 1537 N N . GLN B 1 59 ? 10.125 4.723 -16.047 1 98.06 59 GLN B N 1
ATOM 1538 C CA . GLN B 1 59 ? 8.672 4.672 -15.906 1 98.06 59 GLN B CA 1
ATOM 1539 C C . GLN B 1 59 ? 8.227 5.086 -14.508 1 98.06 59 GLN B C 1
ATOM 1541 O O . GLN B 1 59 ? 7.156 4.695 -14.047 1 98.06 59 GLN B O 1
ATOM 1546 N N . VAL B 1 60 ? 9.086 5.766 -13.836 1 98.56 60 VAL B N 1
ATOM 1547 C CA . VAL B 1 60 ? 8.672 6.328 -12.555 1 98.56 60 VAL B CA 1
ATOM 1548 C C . VAL B 1 60 ? 7.543 7.332 -12.773 1 98.56 60 VAL B C 1
ATOM 1550 O O . VAL B 1 60 ? 7.668 8.25 -13.586 1 98.56 60 VAL B O 1
ATOM 1553 N N . PRO B 1 61 ? 6.477 7.156 -12.078 1 98.25 61 PRO B N 1
ATOM 1554 C CA . PRO B 1 61 ? 5.379 8.117 -12.25 1 98.25 61 PRO B CA 1
ATOM 1555 C C . PRO B 1 61 ? 5.781 9.539 -11.883 1 98.25 61 PRO B C 1
ATOM 1557 O O . PRO B 1 61 ? 6.652 9.742 -11.031 1 98.25 61 PRO B O 1
ATOM 1560 N N . ASP B 1 62 ? 5.125 10.508 -12.539 1 98.06 62 ASP B N 1
ATOM 1561 C CA . ASP B 1 62 ? 5.266 11.906 -12.141 1 98.06 62 ASP B CA 1
ATOM 1562 C C . ASP B 1 62 ? 4.445 12.203 -10.883 1 98.06 62 ASP B C 1
ATOM 1564 O O . ASP B 1 62 ? 3.391 12.836 -10.961 1 98.06 62 ASP B O 1
ATOM 1568 N N . TYR B 1 63 ? 4.973 11.852 -9.781 1 98.44 63 TYR B N 1
ATOM 1569 C CA . TYR B 1 63 ? 4.238 11.938 -8.523 1 98.44 63 TYR B CA 1
ATOM 1570 C C . TYR B 1 63 ? 3.916 13.383 -8.18 1 98.44 63 TYR B C 1
ATOM 1572 O O . TYR B 1 63 ? 2.883 13.664 -7.562 1 98.44 63 TYR B O 1
ATOM 1580 N N . HIS B 1 64 ? 4.699 14.328 -8.539 1 98.25 64 HIS B N 1
ATOM 1581 C CA . HIS B 1 64 ? 4.504 15.734 -8.195 1 98.25 64 HIS B CA 1
ATOM 1582 C C . HIS B 1 64 ? 3.223 16.281 -8.812 1 98.25 64 HIS B C 1
ATOM 1584 O O . HIS B 1 64 ? 2.574 17.156 -8.234 1 98.25 64 HIS B O 1
ATOM 1590 N N . ASN B 1 65 ? 2.908 15.711 -9.953 1 97.88 65 ASN B N 1
ATOM 1591 C CA . ASN B 1 65 ? 1.779 16.281 -10.68 1 97.88 65 ASN B CA 1
ATOM 1592 C C . ASN B 1 65 ? 0.591 15.328 -10.703 1 97.88 65 ASN B C 1
ATOM 1594 O O . ASN B 1 65 ? -0.423 15.609 -11.344 1 97.88 65 ASN B O 1
ATOM 1598 N N . ARG B 1 66 ? 0.699 14.281 -10.062 1 97.25 66 ARG B N 1
ATOM 1599 C CA . ARG B 1 66 ? -0.368 13.281 -10.016 1 97.25 66 ARG B CA 1
ATOM 1600 C C . ARG B 1 66 ? -1.34 13.586 -8.875 1 97.25 66 ARG B C 1
ATOM 1602 O O . ARG B 1 66 ? -0.923 13.953 -7.773 1 97.25 66 ARG B O 1
ATOM 1609 N N . ASP B 1 67 ? -2.641 13.477 -9.195 1 98.62 67 ASP B N 1
ATOM 1610 C CA . ASP B 1 67 ? -3.637 13.617 -8.141 1 98.62 67 ASP B CA 1
ATOM 1611 C C . ASP B 1 67 ? -3.336 12.68 -6.973 1 98.62 67 ASP B C 1
ATOM 1613 O O . ASP B 1 67 ? -3.086 11.492 -7.176 1 98.62 67 ASP B O 1
ATOM 1617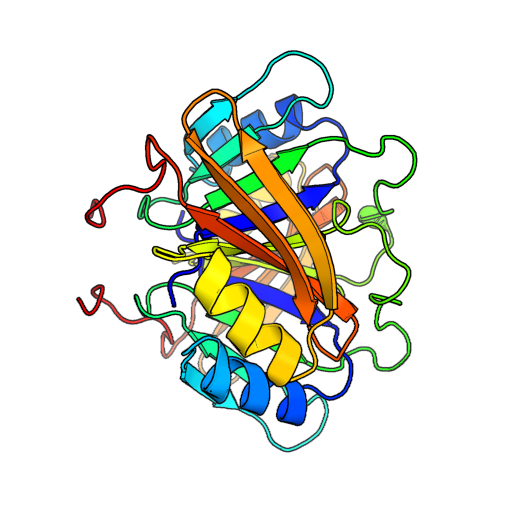 N N . PRO B 1 68 ? -3.373 13.188 -5.77 1 98.62 68 PRO B N 1
ATOM 1618 C CA . PRO B 1 68 ? -3.021 12.375 -4.605 1 98.62 68 PRO B CA 1
ATOM 1619 C C . PRO B 1 68 ? -3.992 11.219 -4.383 1 98.62 68 PRO B C 1
ATOM 1621 O O . PRO B 1 68 ? -3.703 10.305 -3.604 1 98.62 68 PRO B O 1
ATOM 1624 N N . LEU B 1 69 ? -5.121 11.273 -5.012 1 98.69 69 LEU B N 1
ATOM 1625 C CA . LEU B 1 69 ? -6.121 10.227 -4.828 1 98.69 69 LEU B CA 1
ATOM 1626 C C . LEU B 1 69 ? -5.891 9.078 -5.805 1 98.69 69 LEU B C 1
ATOM 1628 O O . LEU B 1 69 ? -6.523 8.023 -5.688 1 98.69 69 LEU B O 1
ATOM 1632 N N . ILE B 1 70 ? -4.969 9.266 -6.738 1 98.69 70 ILE B N 1
ATOM 1633 C CA . ILE B 1 70 ? -4.625 8.148 -7.602 1 98.69 70 ILE B CA 1
ATOM 1634 C C . ILE B 1 70 ? -3.943 7.055 -6.781 1 98.69 70 ILE B C 1
ATOM 1636 O O . ILE B 1 70 ? -4.23 5.8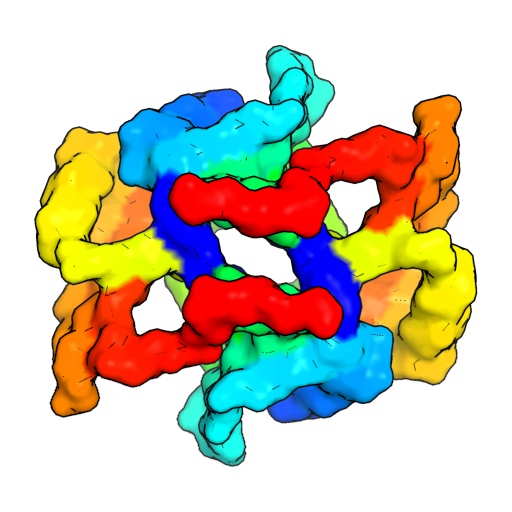67 -6.957 1 98.69 70 ILE B O 1
ATOM 1640 N N . MET B 1 71 ? -3.088 7.492 -5.934 1 98.44 71 MET B N 1
ATOM 1641 C CA . MET B 1 71 ? -2.453 6.633 -4.941 1 98.44 71 MET B CA 1
ATOM 1642 C C . MET B 1 71 ? -1.883 7.461 -3.791 1 98.44 71 MET B C 1
ATOM 1644 O O . MET B 1 71 ? -1.334 8.539 -4.012 1 98.44 71 MET B O 1
ATOM 1648 N N . HIS B 1 72 ? -2.006 6.945 -2.607 1 98.94 72 HIS B N 1
ATOM 1649 C CA . HIS B 1 72 ? -1.273 7.539 -1.496 1 98.94 72 HIS B CA 1
ATOM 1650 C C . HIS B 1 72 ? -1.038 6.527 -0.383 1 98.94 72 HIS B C 1
ATOM 1652 O O . HIS B 1 72 ? -1.719 5.5 -0.318 1 98.94 72 HIS B O 1
ATOM 1658 N N . LEU B 1 73 ? -0.034 6.816 0.374 1 98.94 73 LEU B N 1
ATOM 1659 C CA . LEU B 1 73 ? 0.301 6.082 1.589 1 98.94 73 LEU B CA 1
ATOM 1660 C C . LEU B 1 73 ? -0.207 6.816 2.824 1 98.94 73 LEU B C 1
ATOM 1662 O O . LEU B 1 73 ? 0.16 7.969 3.061 1 98.94 73 LEU B O 1
ATOM 1666 N N . ALA B 1 74 ? -1.026 6.176 3.627 1 98.94 74 ALA B N 1
ATOM 1667 C CA . ALA B 1 74 ? -1.598 6.824 4.805 1 98.94 74 ALA B CA 1
ATOM 1668 C C . ALA B 1 74 ? -1 6.258 6.086 1 98.94 74 ALA B C 1
ATOM 1670 O O . ALA B 1 74 ? -0.891 5.039 6.242 1 98.94 74 ALA B O 1
ATOM 1671 N N . LEU B 1 75 ? -0.671 7.117 6.953 1 98.94 75 LEU B N 1
ATOM 1672 C CA . LEU B 1 75 ? -0.071 6.754 8.234 1 98.94 75 LEU B CA 1
ATOM 1673 C C . LEU B 1 75 ? -0.952 7.203 9.391 1 98.94 75 LEU B C 1
ATOM 1675 O O . LEU B 1 75 ? -1.598 8.25 9.32 1 98.94 75 LEU B O 1
ATOM 1679 N N . VAL B 1 76 ? -0.893 6.465 10.406 1 98.75 76 VAL B N 1
ATOM 1680 C CA . VAL B 1 76 ? -1.556 6.871 11.641 1 98.75 76 VAL B CA 1
ATOM 1681 C C . VAL B 1 76 ? -0.755 7.98 12.32 1 98.75 76 VAL B C 1
ATOM 1683 O O . VAL B 1 76 ? 0.459 7.859 12.492 1 98.75 76 VAL B O 1
ATOM 1686 N N . SER B 1 77 ? -1.454 9.039 12.648 1 98.69 77 SER B N 1
ATOM 1687 C CA . SER B 1 77 ? -0.815 10.133 13.367 1 98.69 77 SER B CA 1
ATOM 1688 C C . SER B 1 77 ? -1.676 10.602 14.539 1 98.69 77 SER B C 1
ATOM 1690 O O . SER B 1 77 ? -2.852 10.93 14.359 1 98.69 77 SER B O 1
ATOM 1692 N N . GLU B 1 78 ? -1.072 10.703 15.711 1 97.62 78 GLU B N 1
ATOM 1693 C CA . GLU B 1 78 ? -1.788 11.203 16.875 1 97.62 78 GLU B CA 1
ATOM 1694 C C . GLU B 1 78 ? -1.845 12.727 16.891 1 97.62 78 GLU B C 1
ATOM 1696 O O . GLU B 1 78 ? -2.727 13.32 17.516 1 97.62 78 GLU B O 1
ATOM 1701 N N . GLU B 1 79 ? -0.927 13.336 16.25 1 98.38 79 GLU B N 1
ATOM 1702 C CA . GLU B 1 79 ? -0.833 14.789 16.188 1 98.38 79 GLU B CA 1
ATOM 1703 C C . GLU B 1 79 ? -0.519 15.258 14.766 1 98.38 79 GLU B C 1
ATOM 1705 O O . GLU B 1 79 ? 0.562 15.797 14.508 1 98.38 79 GLU B O 1
ATOM 1710 N N . PRO B 1 80 ? -1.545 15.289 13.906 1 98.81 80 PRO B N 1
ATOM 1711 C CA . PRO B 1 80 ? -1.285 15.586 12.492 1 98.81 80 PRO B CA 1
ATOM 1712 C C . PRO B 1 80 ? -0.701 16.984 12.281 1 98.81 80 PRO B C 1
ATOM 1714 O O . PRO B 1 80 ? 0.153 17.172 11.414 1 98.81 80 PRO B O 1
ATOM 1717 N N . ALA B 1 81 ? -1.114 17.938 13.047 1 98.69 81 ALA B N 1
ATOM 1718 C CA . ALA B 1 81 ? -0.612 19.297 12.891 1 98.69 81 ALA B CA 1
ATOM 1719 C C . ALA B 1 81 ? 0.886 19.375 13.172 1 98.69 81 ALA B C 1
ATOM 1721 O O . ALA B 1 81 ? 1.638 20 12.422 1 98.69 81 ALA B O 1
ATOM 1722 N N . ALA B 1 82 ? 1.27 18.781 14.227 1 98.81 82 ALA B N 1
ATOM 1723 C CA . ALA B 1 82 ? 2.686 18.766 14.586 1 98.81 82 ALA B CA 1
ATOM 1724 C C . ALA B 1 82 ? 3.506 17.984 13.57 1 98.81 82 ALA B C 1
ATOM 1726 O O . ALA B 1 82 ? 4.594 18.406 13.18 1 98.81 82 ALA B O 1
ATOM 1727 N N . ASP B 1 83 ? 2.98 16.844 13.203 1 98.88 83 ASP B N 1
ATOM 1728 C CA . ASP B 1 83 ? 3.68 16.016 12.211 1 98.88 83 ASP B CA 1
ATOM 1729 C C . ASP B 1 83 ? 3.797 16.75 10.875 1 98.88 83 ASP B C 1
ATOM 1731 O O . ASP B 1 83 ? 4.836 16.688 10.219 1 98.88 83 ASP B O 1
ATOM 1735 N N . LYS B 1 84 ? 2.742 17.391 10.508 1 98.88 84 LYS B N 1
ATOM 1736 C CA . LYS B 1 84 ? 2.762 18.203 9.281 1 98.88 84 LYS B CA 1
ATOM 1737 C C . LYS B 1 84 ? 3.893 19.219 9.312 1 98.88 84 LYS B C 1
ATOM 1739 O O . LYS B 1 84 ? 4.668 19.328 8.367 1 98.88 84 LYS B O 1
ATOM 1744 N N . LYS B 1 85 ? 3.912 19.953 10.383 1 98.88 85 LYS B N 1
ATOM 1745 C CA . LYS B 1 85 ? 4.949 20.969 10.516 1 98.88 85 LYS B CA 1
ATOM 1746 C C . LYS B 1 85 ? 6.34 20.359 10.391 1 98.88 85 LYS B C 1
ATOM 1748 O O . LYS B 1 85 ? 7.18 20.859 9.641 1 98.88 85 LYS B O 1
ATOM 1753 N N . ARG B 1 86 ? 6.562 19.281 11.078 1 98.81 86 ARG B N 1
ATOM 1754 C CA . ARG B 1 86 ? 7.84 18.578 11.062 1 98.81 86 ARG B CA 1
ATOM 1755 C C . ARG B 1 86 ? 8.188 18.094 9.656 1 98.81 86 ARG B C 1
ATOM 1757 O O . ARG B 1 86 ? 9.32 18.266 9.195 1 98.81 86 ARG B O 1
ATOM 1764 N N . LEU B 1 87 ? 7.262 17.547 8.969 1 98.94 87 LEU B N 1
ATOM 1765 C CA . LEU B 1 87 ? 7.5 16.969 7.652 1 98.94 87 LEU B CA 1
ATOM 1766 C C . LEU B 1 87 ? 7.715 18.062 6.609 1 98.94 87 LEU B C 1
ATOM 1768 O O . LEU B 1 87 ? 8.516 17.891 5.684 1 98.94 87 LEU B O 1
ATOM 1772 N N . ILE B 1 88 ? 6.992 19.172 6.738 1 98.94 88 ILE B N 1
ATOM 1773 C CA . ILE B 1 88 ? 7.184 20.297 5.832 1 98.94 88 ILE B CA 1
ATOM 1774 C C . ILE B 1 88 ? 8.594 20.859 6.004 1 98.94 88 ILE B C 1
ATOM 1776 O O . ILE B 1 88 ? 9.273 21.156 5.02 1 98.94 88 ILE B O 1
ATOM 1780 N N . GLU B 1 89 ? 9.016 20.969 7.246 1 98.81 89 GLU B N 1
ATOM 1781 C CA . GLU B 1 89 ? 10.383 21.422 7.516 1 98.81 89 GLU B CA 1
ATOM 1782 C C . GLU B 1 89 ? 11.406 20.469 6.898 1 98.81 89 GLU B C 1
ATOM 1784 O O . GLU B 1 89 ? 12.516 20.891 6.555 1 98.81 89 GLU B O 1
ATOM 1789 N N . ALA B 1 90 ? 10.969 19.25 6.711 1 98.81 90 ALA B N 1
ATOM 1790 C CA . ALA B 1 90 ? 11.852 18.234 6.16 1 98.81 90 ALA B CA 1
ATOM 1791 C C . ALA B 1 90 ? 11.695 18.125 4.645 1 98.81 90 ALA B C 1
ATOM 1793 O O . ALA B 1 90 ? 12.25 17.219 4.016 1 98.81 90 ALA B O 1
ATOM 1794 N N . GLY B 1 91 ? 10.891 18.938 4.012 1 98.88 91 GLY B N 1
ATOM 1795 C CA . GLY B 1 91 ? 10.859 19 2.561 1 98.88 91 GLY B CA 1
ATOM 1796 C C . GLY B 1 91 ? 9.523 18.578 1.969 1 98.88 91 GLY B C 1
ATOM 1797 O O . GLY B 1 91 ? 9.32 18.672 0.756 1 98.88 91 GLY B O 1
ATOM 1798 N N . ALA B 1 92 ? 8.625 18.156 2.785 1 98.94 92 ALA B N 1
ATOM 1799 C CA . ALA B 1 92 ? 7.305 17.797 2.285 1 98.94 92 ALA B CA 1
ATOM 1800 C C . ALA B 1 92 ? 6.488 19.047 1.942 1 98.94 92 ALA B C 1
ATOM 1802 O O . ALA B 1 92 ? 6.852 20.156 2.332 1 98.94 92 ALA B O 1
ATOM 1803 N N . GLU B 1 93 ? 5.449 18.797 1.187 1 98.88 93 GLU B N 1
ATOM 1804 C CA . GLU B 1 93 ? 4.543 19.859 0.792 1 98.88 93 GLU B CA 1
ATOM 1805 C C . GLU B 1 93 ? 3.102 19.547 1.186 1 98.88 93 GLU B C 1
ATOM 1807 O O . GLU B 1 93 ? 2.633 18.422 0.977 1 98.88 93 GLU B O 1
ATOM 1812 N N . GLU B 1 94 ? 2.404 20.516 1.708 1 98.81 94 GLU B N 1
ATOM 1813 C CA . GLU B 1 94 ? 1.012 20.328 2.098 1 98.81 94 GLU B CA 1
ATOM 1814 C C . GLU B 1 94 ? 0.089 20.359 0.883 1 98.81 94 GLU B C 1
ATOM 1816 O O . GLU B 1 94 ? 0.227 21.219 0.012 1 98.81 94 GLU B O 1
ATOM 1821 N N . ILE B 1 95 ? -0.791 19.422 0.82 1 98.81 95 ILE B N 1
ATOM 1822 C CA . ILE B 1 95 ? -1.847 19.406 -0.186 1 98.81 95 ILE B CA 1
ATOM 1823 C C . ILE B 1 95 ? -3.164 19.859 0.44 1 98.81 95 ILE B C 1
ATOM 1825 O O . ILE B 1 95 ? -3.848 20.734 -0.101 1 98.81 95 ILE B O 1
ATOM 1829 N N . SER B 1 96 ? -3.547 19.297 1.543 1 98.75 96 SER B N 1
ATOM 1830 C CA . SER B 1 96 ? -4.77 19.656 2.256 1 98.75 96 SER B CA 1
ATOM 1831 C C . SER B 1 96 ? -4.645 19.359 3.746 1 98.75 96 SER B C 1
ATOM 1833 O O . SER B 1 96 ? -3.781 18.594 4.16 1 98.75 96 SER B O 1
ATOM 1835 N N . ASP B 1 97 ? -5.426 19.984 4.539 1 98.75 97 ASP B N 1
ATOM 1836 C CA . ASP B 1 97 ? -5.539 19.875 5.992 1 98.75 97 ASP B CA 1
ATOM 1837 C C . ASP B 1 97 ? -6.992 20.031 6.441 1 98.75 97 ASP B C 1
ATOM 1839 O O . ASP B 1 97 ? -7.523 21.141 6.473 1 98.75 97 ASP B O 1
ATOM 1843 N N . GLU B 1 98 ? -7.535 18.844 6.824 1 98.5 98 GLU B N 1
ATOM 1844 C CA . GLU B 1 98 ? -8.984 18.859 7.012 1 98.5 98 GLU B CA 1
ATOM 1845 C C . GLU B 1 98 ? -9.375 18.25 8.359 1 98.5 98 GLU B C 1
ATOM 1847 O O . GLU B 1 98 ? -8.852 17.203 8.742 1 98.5 98 GLU B O 1
ATOM 1852 N N . ILE B 1 99 ? -10.242 18.938 8.992 1 98.12 99 ILE B N 1
ATOM 1853 C CA . ILE B 1 99 ? -10.945 18.359 10.141 1 98.12 99 ILE B CA 1
ATOM 1854 C C . ILE B 1 99 ? -12.367 17.984 9.734 1 98.12 99 ILE B C 1
ATOM 1856 O O . ILE B 1 99 ? -13.156 18.844 9.344 1 98.12 99 ILE B O 1
ATOM 1860 N N . LEU B 1 100 ? -12.625 16.719 9.844 1 97.25 100 LEU B N 1
ATOM 1861 C CA . LEU B 1 100 ? -13.93 16.219 9.422 1 97.25 100 LEU B CA 1
ATOM 1862 C C . LEU B 1 100 ? -14.992 16.5 10.477 1 97.25 100 LEU B C 1
ATOM 1864 O O . LEU B 1 100 ? -14.664 16.891 11.602 1 97.25 100 LEU B O 1
ATOM 1868 N N . GLU B 1 101 ? -16.281 16.281 10.109 1 97.12 101 GLU B N 1
ATOM 1869 C CA . GLU B 1 101 ? -17.406 16.547 11 1 97.12 101 GLU B CA 1
ATOM 1870 C C . GLU B 1 101 ? -17.328 15.695 12.266 1 97.12 101 GLU B C 1
ATOM 1872 O O . GLU B 1 101 ? -17.703 16.141 13.352 1 97.12 101 GLU B O 1
ATOM 1877 N N . ASP B 1 102 ? -16.797 14.539 12.125 1 96.94 102 ASP B N 1
ATOM 1878 C CA . ASP B 1 102 ? -16.75 13.625 13.258 1 96.94 102 ASP B CA 1
ATOM 1879 C C . ASP B 1 102 ? -15.555 13.914 14.148 1 96.94 102 ASP B C 1
ATOM 1881 O O . ASP B 1 102 ? -15.344 13.242 15.164 1 96.94 102 ASP B O 1
ATOM 1885 N N . GLY B 1 103 ? -14.695 14.859 13.719 1 97.56 103 GLY B N 1
ATOM 1886 C CA . GLY B 1 103 ? -13.555 15.25 14.523 1 97.56 103 GLY B CA 1
ATOM 1887 C C . GLY B 1 103 ? -12.25 14.648 14.031 1 97.56 103 GLY B C 1
ATOM 1888 O O . GLY B 1 103 ? -11.18 14.969 14.547 1 97.56 103 GLY B O 1
ATOM 1889 N N . SER B 1 104 ? -12.297 13.812 13.062 1 98.56 104 SER B N 1
ATOM 1890 C CA . SER B 1 104 ? -11.078 13.266 12.484 1 98.56 104 SER B CA 1
ATOM 1891 C C . SER B 1 104 ? -10.234 14.352 11.836 1 98.56 104 SER B C 1
ATOM 1893 O O . SER B 1 104 ? -10.773 15.297 11.25 1 98.56 104 SER B O 1
ATOM 1895 N N . HIS B 1 105 ? -8.984 14.203 11.953 1 98.81 105 HIS B N 1
ATOM 1896 C CA . HIS B 1 105 ? -8.031 15.125 11.352 1 98.81 105 HIS B CA 1
ATOM 1897 C C . HIS B 1 105 ? -7.191 14.43 10.281 1 98.81 105 HIS B C 1
ATOM 1899 O O . HIS B 1 105 ? -6.406 13.531 10.586 1 98.81 105 HIS B O 1
ATOM 1905 N N . LEU B 1 106 ? -7.387 14.797 9.047 1 98.88 106 LEU B N 1
ATOM 1906 C CA . LEU B 1 106 ? -6.691 14.227 7.898 1 98.88 106 LEU B CA 1
ATOM 1907 C C . LEU B 1 106 ? -5.832 15.273 7.203 1 98.88 106 LEU B C 1
ATOM 1909 O O . LEU B 1 106 ? -6.336 16.328 6.805 1 98.88 106 LEU B O 1
ATOM 1913 N N . VAL B 1 107 ? -4.57 14.984 7.066 1 98.94 107 VAL B N 1
ATOM 1914 C CA . VAL B 1 107 ? -3.639 15.883 6.395 1 98.94 107 VAL B CA 1
ATOM 1915 C C . VAL B 1 107 ? -3.004 15.172 5.203 1 98.94 107 VAL B C 1
ATOM 1917 O O . VAL B 1 107 ? -2.416 14.094 5.355 1 98.94 107 VAL B O 1
ATOM 1920 N N . MET B 1 108 ? -3.15 15.758 4.059 1 98.94 108 MET B N 1
ATOM 1921 C CA . MET B 1 108 ? -2.506 15.227 2.857 1 98.94 108 MET B CA 1
ATOM 1922 C C . MET B 1 108 ? -1.26 16.031 2.51 1 98.94 108 MET B C 1
ATOM 1924 O O . MET B 1 108 ? -1.31 17.266 2.455 1 98.94 108 MET B O 1
ATOM 1928 N N . LEU B 1 109 ? -0.158 15.375 2.342 1 98.94 109 LEU B N 1
ATOM 1929 C CA . LEU B 1 109 ? 1.12 15.969 1.974 1 98.94 109 LEU B CA 1
ATOM 1930 C C . LEU B 1 109 ? 1.715 15.273 0.753 1 98.94 109 LEU B C 1
ATOM 1932 O O . LEU B 1 109 ? 1.233 14.219 0.34 1 98.94 109 LEU B O 1
ATOM 1936 N N . ARG B 1 110 ? 2.688 15.844 0.183 1 98.88 110 ARG B N 1
ATOM 1937 C CA . ARG B 1 110 ? 3.641 15.18 -0.7 1 98.88 110 ARG B CA 1
ATOM 1938 C C . ARG B 1 110 ? 5.008 15.062 -0.038 1 98.88 110 ARG B C 1
ATOM 1940 O O . ARG B 1 110 ? 5.504 16.031 0.551 1 98.88 110 ARG B O 1
ATOM 1947 N N . ASP B 1 111 ? 5.535 13.859 -0.144 1 98.88 111 ASP B N 1
ATOM 1948 C CA . ASP B 1 111 ? 6.934 13.766 0.27 1 98.88 111 ASP B CA 1
ATOM 1949 C C . ASP B 1 111 ? 7.848 14.516 -0.697 1 98.88 111 ASP B C 1
ATOM 1951 O O . ASP B 1 111 ? 7.379 15.07 -1.692 1 98.88 111 ASP B O 1
ATOM 1955 N N . PRO B 1 112 ? 9.141 14.641 -0.44 1 98.81 112 PRO B N 1
ATOM 1956 C CA . PRO B 1 112 ? 10.031 15.453 -1.278 1 98.81 112 PRO B CA 1
ATOM 1957 C C . PRO B 1 112 ? 10.078 14.969 -2.727 1 98.81 112 PRO B C 1
ATOM 1959 O O . PRO B 1 112 ? 10.461 15.727 -3.621 1 98.81 112 PRO B O 1
ATOM 1962 N N . TRP B 1 113 ? 9.719 13.719 -3.025 1 98.81 113 TRP B N 1
ATOM 1963 C CA . TRP B 1 113 ? 9.75 13.156 -4.371 1 98.81 113 TRP B CA 1
ATOM 1964 C C . TRP B 1 113 ? 8.367 13.195 -5.008 1 98.81 113 TRP B C 1
ATOM 1966 O O . TRP B 1 113 ? 8.164 12.648 -6.094 1 98.81 113 TRP B O 1
ATOM 1976 N N . GLY B 1 114 ? 7.445 13.758 -4.281 1 98.81 114 GLY B N 1
ATOM 1977 C CA . GLY B 1 114 ? 6.137 14.023 -4.859 1 98.81 114 GLY B CA 1
ATOM 1978 C C . GLY B 1 114 ? 5.098 12.984 -4.477 1 98.81 114 GLY B C 1
ATOM 1979 O O . GLY B 1 114 ? 3.902 13.172 -4.711 1 98.81 114 GLY B O 1
ATOM 1980 N N . LEU B 1 115 ? 5.488 11.883 -3.936 1 98.81 115 LEU B N 1
ATOM 1981 C CA . LEU B 1 115 ? 4.543 10.836 -3.549 1 98.81 115 LEU B CA 1
ATOM 1982 C C . LEU B 1 115 ? 3.602 11.336 -2.457 1 98.81 115 LEU B C 1
ATOM 1984 O O . LEU B 1 115 ? 4.047 11.914 -1.466 1 98.81 115 LEU B O 1
ATOM 1988 N N . ALA B 1 116 ? 2.336 11.109 -2.645 1 98.94 116 ALA B N 1
ATOM 1989 C CA . ALA B 1 116 ? 1.336 11.57 -1.685 1 98.94 116 ALA B CA 1
ATOM 1990 C C . ALA B 1 116 ? 1.339 10.695 -0.432 1 98.94 116 ALA B C 1
ATOM 1992 O O . ALA B 1 116 ? 1.313 9.469 -0.523 1 98.94 116 ALA B O 1
ATOM 1993 N N . ILE B 1 117 ? 1.387 11.328 0.7 1 98.94 117 ILE B N 1
ATOM 1994 C CA . ILE B 1 117 ? 1.25 10.672 1.997 1 98.94 117 ILE B CA 1
ATOM 1995 C C . ILE B 1 117 ? 0.161 11.367 2.812 1 98.94 117 ILE B C 1
ATOM 1997 O O . ILE B 1 117 ? -0.029 12.586 2.701 1 98.94 117 ILE B O 1
ATOM 2001 N N . GLN B 1 118 ? -0.506 10.617 3.65 1 98.94 118 GLN B N 1
ATOM 2002 C CA . GLN B 1 118 ? -1.583 11.156 4.477 1 98.94 118 GLN B CA 1
ATOM 2003 C C . GLN B 1 118 ? -1.35 10.852 5.953 1 98.94 118 GLN B C 1
ATOM 2005 O O . GLN B 1 118 ? -0.93 9.75 6.305 1 98.94 118 GLN B O 1
ATOM 2010 N N . LEU B 1 119 ? -1.554 11.797 6.73 1 98.94 119 LEU B N 1
ATOM 2011 C CA . LEU B 1 119 ? -1.598 11.641 8.18 1 98.94 119 LEU B CA 1
ATOM 2012 C C . LEU B 1 119 ? -3.037 11.531 8.672 1 98.94 119 LEU B C 1
ATOM 2014 O O . LEU B 1 119 ? -3.855 12.414 8.406 1 98.94 119 LEU B O 1
ATOM 2018 N N . CYS B 1 120 ? -3.309 10.508 9.383 1 98.88 120 CYS B N 1
ATOM 2019 C CA . CYS B 1 120 ? -4.688 10.242 9.781 1 98.88 120 CYS B CA 1
ATOM 2020 C C . CYS B 1 120 ? -4.816 10.164 11.297 1 98.88 120 CYS B C 1
ATOM 2022 O O . CYS B 1 120 ? -4.223 9.289 11.93 1 98.88 120 CYS B O 1
ATOM 2024 N N . LYS B 1 121 ? -5.566 11.023 11.844 1 98.81 121 LYS B N 1
ATOM 2025 C CA . LYS B 1 121 ? -6.125 10.891 13.18 1 98.81 121 LYS B CA 1
ATOM 2026 C C . LYS B 1 121 ? -7.645 10.75 13.133 1 98.81 121 LYS B C 1
ATOM 2028 O O . LYS B 1 121 ? -8.352 11.719 12.844 1 98.81 121 LYS B O 1
ATOM 2033 N N . ARG B 1 122 ? -8.094 9.625 13.461 1 98.12 122 ARG B N 1
ATOM 2034 C CA . ARG B 1 122 ? -9.523 9.367 13.352 1 98.12 122 ARG B CA 1
ATOM 2035 C C . ARG B 1 122 ? -10.203 9.398 14.719 1 98.12 122 ARG B C 1
ATOM 2037 O O . ARG B 1 122 ? -9.648 8.891 15.695 1 98.12 122 ARG B O 1
ATOM 2044 N N . SER B 1 123 ? -11.375 9.969 14.711 1 97.31 123 SER B N 1
ATOM 2045 C CA . SER B 1 123 ? -12.164 9.938 15.945 1 97.31 123 SER B CA 1
ATOM 2046 C C . SER B 1 123 ? -12.516 8.508 16.328 1 97.31 123 SER B C 1
ATOM 2048 O O . SER B 1 123 ? -12.5 8.164 17.516 1 97.31 123 SER B O 1
ATOM 2050 N N . ASN B 1 124 ? -12.875 7.707 15.328 1 95.81 124 ASN B N 1
ATOM 2051 C CA . ASN B 1 124 ? -13.117 6.273 15.477 1 95.81 124 ASN B CA 1
ATOM 2052 C C . ASN B 1 124 ? -12.148 5.457 14.625 1 95.81 124 ASN B C 1
ATOM 2054 O O . ASN B 1 124 ? -12.406 5.223 13.438 1 95.81 124 ASN B O 1
ATOM 2058 N N . PRO B 1 125 ? -11.086 5.023 15.242 1 95.38 125 PRO B N 1
ATOM 2059 C CA . PRO B 1 125 ? -10.094 4.273 14.469 1 95.38 125 PRO B CA 1
ATOM 2060 C C . PRO B 1 125 ? -10.68 3.029 13.812 1 95.38 125 PRO B C 1
ATOM 2062 O O . PRO B 1 125 ? -11.547 2.367 14.391 1 95.38 125 PRO B O 1
ATOM 2065 N N . MET B 1 126 ? -10.117 2.688 12.664 1 96.19 126 MET B N 1
ATOM 2066 C CA . MET B 1 126 ? -10.656 1.581 11.875 1 96.19 126 MET B CA 1
ATOM 2067 C C . MET B 1 126 ? -9.828 0.314 12.086 1 96.19 126 MET B C 1
ATOM 2069 O O . MET B 1 126 ? -10.328 -0.795 11.883 1 96.19 126 MET B O 1
ATOM 2073 N N . LEU B 1 127 ? -8.586 0.501 12.398 1 95.44 127 LEU B N 1
ATOM 2074 C CA . LEU B 1 127 ? -7.707 -0.643 12.625 1 95.44 127 LEU B CA 1
ATOM 2075 C C . LEU B 1 127 ? -8.016 -1.303 13.969 1 95.44 127 LEU B C 1
ATOM 2077 O O . LEU B 1 127 ? -8.305 -0.616 14.953 1 95.44 127 LEU B O 1
ATOM 2081 N N . ARG B 1 128 ? -7.836 -2.543 13.938 1 92.88 128 ARG B N 1
ATOM 2082 C CA . ARG B 1 128 ? -7.898 -3.234 15.219 1 92.88 128 ARG B CA 1
ATOM 2083 C C . ARG B 1 128 ? -6.73 -2.834 16.109 1 92.88 128 ARG B C 1
ATOM 2085 O O . ARG B 1 128 ? -5.645 -2.518 15.625 1 92.88 128 ARG B O 1
ATOM 2092 N N . GLU B 1 129 ? -6.961 -2.922 17.328 1 84.44 129 GLU B N 1
ATOM 2093 C CA . GLU B 1 129 ? -5.922 -2.541 18.281 1 84.44 129 GLU B CA 1
ATOM 2094 C C . GLU B 1 129 ? -4.809 -3.584 18.328 1 84.44 129 GLU B C 1
ATOM 2096 O O . GLU B 1 129 ? -3.633 -3.238 18.438 1 84.44 129 GLU B O 1
ATOM 2101 N N . LYS B 1 130 ? -5.32 -4.836 18.328 1 84.12 130 LYS B N 1
ATOM 2102 C CA . LYS B 1 130 ? -4.383 -5.957 18.344 1 84.12 130 LYS B CA 1
ATOM 2103 C C . LYS B 1 130 ? -4.621 -6.887 17.156 1 84.12 130 LYS B C 1
ATOM 2105 O O . LYS B 1 130 ? -5.75 -7.012 16.672 1 84.12 130 LYS B O 1
ATOM 2110 N N . GLU B 1 131 ? -3.494 -7.375 16.688 1 84.12 131 GLU B N 1
ATOM 2111 C CA . GLU B 1 131 ? -3.596 -8.344 15.594 1 84.12 131 GLU B CA 1
ATOM 2112 C C . GLU B 1 131 ? -4.453 -9.539 15.992 1 84.12 131 GLU B C 1
ATOM 2114 O O . GLU B 1 131 ? -4.367 -10.023 17.125 1 84.12 131 GLU B O 1
ATOM 2119 N N . VAL B 1 132 ? -5.371 -9.969 15.109 1 67.75 132 VAL B N 1
ATOM 2120 C CA . VAL B 1 132 ? -6.172 -11.164 15.352 1 67.75 132 VAL B CA 1
ATOM 2121 C C . VAL B 1 132 ? -5.523 -12.375 14.688 1 67.75 132 VAL B C 1
ATOM 2123 O O . VAL B 1 132 ? -5.195 -12.336 13.492 1 67.75 132 VAL B O 1
ATOM 2126 N N . ARG B 1 133 ? -4.824 -13.195 15.469 1 56.09 133 ARG B N 1
ATOM 2127 C CA . ARG B 1 133 ? -4.258 -14.445 14.984 1 56.09 133 ARG B CA 1
ATOM 2128 C C . ARG B 1 133 ? -5.352 -15.461 14.664 1 56.09 133 ARG B C 1
ATOM 2130 O O . ARG B 1 133 ? -6.398 -15.477 15.312 1 56.09 133 ARG B O 1
#

Radius of gyration: 17.38 Å; Cα contacts (8 Å, |Δi|>4): 626; chains: 2; bounding box: 46×45×40 Å

Nearest PDB structures (foldseek):
  5umq-assembly1_A  TM=7.518E-01  e=1.156E-08  Streptomyces sp. CB03234
  4hc5-assembly2_C  TM=7.325E-01  e=6.475E-08  Sphaerobacter thermophilus DSM 20745
  3itw-assembly1_A-2  TM=6.940E-01  e=1.299E-06  Micromonospora sp. ML1
  3itw-assembly1_B-2  TM=6.222E-01  e=1.573E-06  Micromonospora sp. ML1
  1twu-assembly1_A-2  TM=6.577E-01  e=1.460E-04  Bacillus subtilis

Solvent-accessible surface area (backbone atoms only — not comparable to full-atom values): 13543 Å² total; per-residue (Å²): 58,39,54,43,32,43,35,36,27,35,78,59,32,65,63,49,49,53,48,39,32,75,75,46,47,31,40,80,76,45,75,43,94,49,90,49,22,46,31,33,33,21,29,49,41,28,54,38,30,40,32,35,17,33,43,60,70,91,58,43,67,66,32,72,78,45,64,53,51,43,38,30,45,28,27,53,26,98,49,47,69,62,50,47,54,55,41,38,76,70,50,27,43,82,74,49,78,45,72,46,96,78,62,22,36,44,33,34,30,21,44,78,78,20,48,28,34,31,30,38,30,58,68,71,71,84,57,45,91,59,69,55,129,59,41,54,44,32,42,36,36,27,35,78,59,33,63,63,49,48,53,47,39,33,75,74,45,46,31,40,80,78,46,74,43,94,49,90,48,23,46,30,34,33,23,29,50,41,30,54,40,31,40,32,35,17,32,44,61,71,90,58,44,68,67,33,71,78,45,64,53,50,44,39,28,45,28,27,53,26,94,49,46,68,61,51,48,53,54,41,40,76,70,51,27,42,82,72,47,80,43,71,47,96,79,61,21,37,43,33,35,31,20,45,76,77,20,48,27,34,30,30,40,28,60,68,73,70,84,56,46,91,58,71,54,130

Sequence (266 aa):
MKIEHFAMNVNEPLAMADWYVAYLGLEVVKQETEPPYMTFLADDSGRVMIEIYQNPADQVPDYHNRDPLIMHLALVSEEPAADKKRLIEAGAEEISDEILEDGSHLVMLRDPWGLAIQLCKRSNPMLREKEVRMKIEHFAMNVNEPLAMADWYVAYLGLEVVKQETEPPYMTFLADDSGRVMIEIYQNPADQVPDYHNRDPLIMHLALVSEEPAADKKRLIEAGAEEISDEILEDGSHLVMLRDPWGLAIQLCKRSNPMLREKEVR

Organism: NCBI:txid1194090

pLDDT: mean 97.42, std 5.06, range [56.09, 98.94]